Protein AF-A0A820L9D2-F1 (afdb_monomer)

Secondary structure (DSSP, 8-state):
------PPP-----------HHHHHHHHHTT--HHHHHHHHHHTTTS-HHHHHHHHHHHTTSTTTTS--------------HHHHHHHHHTT--HHHHHHHHHHTTT-HHHHHHHHHHS---THHHHTTTTTS-------------------------EEEEEE-SSSSS-EEEEEEEETTEE-

Radius of gyration: 30.62 Å; Cα contacts (8 Å, |Δi|>4): 141; chains: 1; bounding box: 64×39×104 Å

Mean predicted aligned error: 19.17 Å

Sequence (184 aa):
MPDADEPIAQTTTKSNEEINEVLLQQLMDMGFSIEACKKALLTTGNNNIEAAMNWVFEHQSDPDFNEPYKASNISLPPIIDEESIALVMSMGFSRPHATRALTMTNNSVEAAADWALNNPENDSALHMLVDSLPQSSPAHHVTKTTHFRDGNGKYRLVAFISHIGNTTACGHYVAHILKDGRWV

Foldseek 3Di:
DDDDDDDDDDDDDDDPDPQPVVLLVVVVVVVAASQLLSVLCVVQVVPDSVSSVVVCVVCVPPPCSNPHPPPVPPVPLQPADVVLLVLLVVVVDDSVLSSVLCSVVVNDSVSSNVVCVVDPPPCPPPVVVPPPDDDDDPPPPPPPPVDDPDDDPDDDDAKDWDFADPDPVDGDIDIWGQDPNDID

InterPro domains:
  IPR009060 UBA-like superfamily [SSF46934] (14-70)
  IPR015940 Ubiquitin-associated domain [PF22562] (20-67)
  IPR015940 Ubiquitin-associated domain [PF22562] (81-122)
  IPR015940 Ubiquitin-associated domain [PS50030] (18-59)
  IPR015940 Ubiquitin-associated domain [PS50030] (79-119)
  IPR015940 Ubiquitin-associated domain [SM00165] (20-58)
  IPR015940 Ubiquitin-associated domain [SM00165] (81-118)
  IPR018200 Ubiquitin specific protease, conserved site [PS00973] (155-173)
  IPR028889 Ubiquitin specific protease UPS, catalytic domain [PS50235] (1-184)
  IPR038765 Papain-like cysteine peptidase superfamily [SSF54001] (68-184)

Organism: NCBI:txid433720

Neare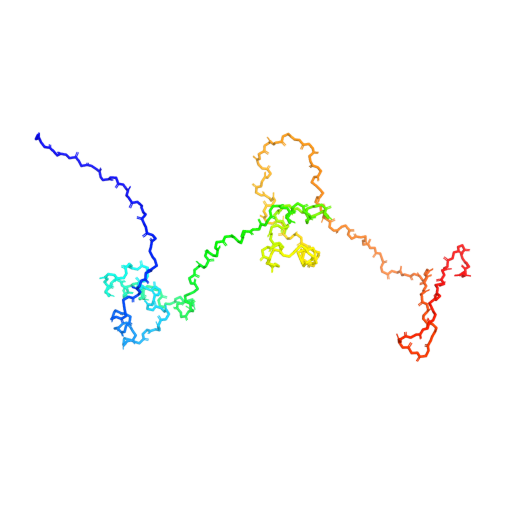st PDB structures (foldseek):
  3ihp-assembly1_A  TM=5.180E-01  e=9.880E-11  Homo sapiens
  2dag-assembly1_A  TM=8.306E-01  e=2.940E-04  Homo sapiens
  2lbc-assembly1_A  TM=3.967E-01  e=1.085E-05  Homo sapiens
  1vek-assembly1_A  TM=6.750E-01  e=2.451E-03  Arabidopsis thaliana
  2lva-assembly1_A  TM=3.643E-01  e=3.244E+00  Homo sapiens

Structure (mmCIF, N/CA/C/O backbone):
data_AF-A0A820L9D2-F1
#
_entry.id   AF-A0A820L9D2-F1
#
loop_
_atom_site.group_PDB
_atom_site.id
_atom_site.type_symbol
_atom_site.label_atom_id
_atom_site.label_alt_id
_atom_site.label_comp_id
_atom_site.label_asym_id
_atom_site.label_entity_id
_atom_site.label_seq_id
_atom_site.pdbx_PDB_ins_code
_atom_site.Cartn_x
_atom_site.Cartn_y
_atom_site.Cartn_z
_atom_site.occupancy
_atom_site.B_iso_or_equiv
_atom_site.auth_seq_id
_atom_site.auth_comp_id
_atom_site.auth_asym_id
_atom_site.auth_atom_id
_atom_site.pdbx_PDB_model_num
ATOM 1 N N . MET A 1 1 ? 11.805 11.170 -71.890 1.00 36.22 1 MET A N 1
ATOM 2 C CA . MET A 1 1 ? 13.155 11.729 -71.664 1.00 36.22 1 MET A CA 1
ATOM 3 C C . MET A 1 1 ? 12.979 13.119 -71.071 1.00 36.22 1 MET A C 1
ATOM 5 O O . MET A 1 1 ? 12.168 13.839 -71.640 1.00 36.22 1 MET A O 1
ATOM 9 N N . PRO A 1 2 ? 13.776 13.552 -70.085 1.00 44.38 2 PRO A N 1
ATOM 10 C CA . PRO A 1 2 ? 14.092 12.924 -68.787 1.00 44.38 2 PRO A CA 1
ATOM 11 C C . PRO A 1 2 ? 13.890 13.905 -67.589 1.00 44.38 2 PRO A C 1
ATOM 13 O O . PRO A 1 2 ? 13.668 15.088 -67.808 1.00 44.38 2 PRO A O 1
ATOM 16 N N . ASP A 1 3 ? 13.971 13.358 -66.368 1.00 41.00 3 ASP A N 1
ATOM 17 C CA . ASP A 1 3 ? 14.531 13.890 -65.097 1.00 41.00 3 ASP A CA 1
ATOM 18 C C . ASP A 1 3 ? 14.218 15.296 -64.528 1.00 41.00 3 ASP A C 1
ATOM 20 O O . ASP A 1 3 ? 14.568 16.314 -65.120 1.00 41.00 3 ASP A O 1
ATOM 24 N N . ALA A 1 4 ? 13.687 15.312 -63.289 1.00 43.31 4 ALA A N 1
ATOM 25 C CA . ALA A 1 4 ? 14.220 15.997 -62.084 1.00 43.31 4 ALA A CA 1
ATOM 26 C C . ALA A 1 4 ? 13.135 15.965 -60.972 1.00 43.31 4 ALA A C 1
ATOM 28 O O . ALA A 1 4 ? 12.064 16.537 -61.147 1.00 43.31 4 ALA A O 1
ATOM 29 N N . ASP A 1 5 ? 13.218 15.096 -59.963 1.00 37.28 5 ASP A N 1
ATOM 30 C CA . ASP A 1 5 ? 14.012 15.228 -58.724 1.00 37.28 5 ASP A CA 1
ATOM 31 C C . ASP A 1 5 ? 13.247 15.979 -57.613 1.00 37.28 5 ASP A C 1
ATOM 33 O O . ASP A 1 5 ? 13.219 17.204 -57.591 1.00 37.28 5 ASP A O 1
ATOM 37 N N . GLU A 1 6 ? 12.611 15.223 -56.706 1.00 39.97 6 GLU A N 1
ATOM 38 C CA . GLU A 1 6 ? 12.740 15.475 -55.262 1.00 39.97 6 GLU A CA 1
ATOM 39 C C . GLU A 1 6 ? 12.395 14.190 -54.467 1.00 39.97 6 GLU A C 1
ATOM 41 O O . GLU A 1 6 ? 11.355 13.562 -54.716 1.00 39.97 6 GLU A O 1
ATOM 46 N N . PRO A 1 7 ? 13.268 13.735 -53.549 1.00 42.19 7 PRO A N 1
ATOM 47 C CA . PRO A 1 7 ? 13.154 12.426 -52.919 1.00 42.19 7 PRO A CA 1
ATOM 48 C C . PRO A 1 7 ? 12.110 12.394 -51.798 1.00 42.19 7 PRO A C 1
ATOM 50 O O . PRO A 1 7 ? 12.133 13.163 -50.839 1.00 42.19 7 PRO A O 1
ATOM 53 N N . ILE A 1 8 ? 11.228 11.402 -51.897 1.00 35.69 8 ILE A N 1
ATOM 54 C CA . ILE A 1 8 ? 10.359 10.933 -50.822 1.00 35.69 8 ILE A CA 1
ATOM 55 C C . ILE A 1 8 ? 11.189 10.467 -49.620 1.00 35.69 8 ILE A C 1
ATOM 57 O O . ILE A 1 8 ? 12.008 9.554 -49.716 1.00 35.69 8 ILE A O 1
ATOM 61 N N . ALA A 1 9 ? 10.914 11.077 -48.469 1.00 43.12 9 ALA A N 1
ATOM 62 C CA . ALA A 1 9 ? 11.294 10.571 -47.163 1.00 43.12 9 ALA A CA 1
ATOM 63 C C . ALA A 1 9 ? 10.850 9.107 -47.012 1.00 43.12 9 ALA A C 1
ATOM 65 O O . ALA A 1 9 ? 9.662 8.797 -47.117 1.00 43.12 9 ALA A O 1
ATOM 66 N N . GLN A 1 10 ? 11.799 8.215 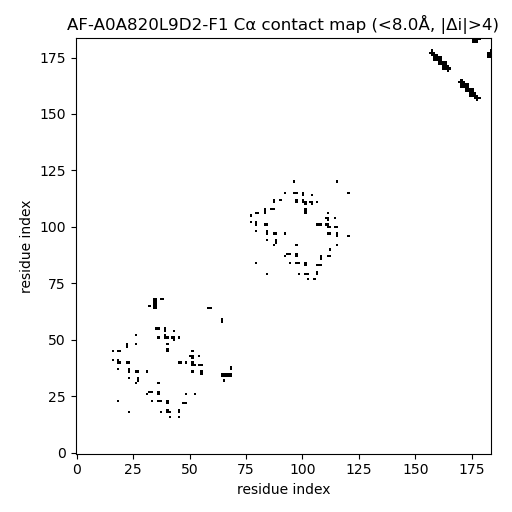-46.737 1.00 35.47 10 GLN A N 1
ATOM 67 C CA . GLN A 1 10 ? 11.509 6.862 -46.274 1.00 35.47 10 GLN A CA 1
ATOM 68 C C . GLN A 1 10 ? 12.104 6.680 -44.884 1.00 35.47 10 GLN A C 1
ATOM 70 O O . GLN A 1 10 ? 13.277 6.379 -44.690 1.00 35.47 10 GLN A O 1
ATOM 75 N N . THR A 1 11 ? 11.241 6.902 -43.901 1.00 35.94 11 THR A N 1
ATOM 76 C CA . THR A 1 11 ? 11.300 6.237 -42.609 1.00 35.94 11 THR A CA 1
ATOM 77 C C . THR A 1 11 ? 11.116 4.727 -42.783 1.00 35.94 11 THR A C 1
ATOM 79 O O . THR A 1 11 ? 10.379 4.282 -43.664 1.00 35.94 11 THR A O 1
ATOM 82 N N . THR A 1 12 ? 11.671 3.986 -41.818 1.00 35.81 12 THR A N 1
ATOM 83 C CA . THR A 1 12 ? 11.316 2.624 -41.355 1.00 35.81 12 THR A CA 1
ATOM 84 C C . THR A 1 12 ? 12.375 1.564 -41.650 1.00 35.81 12 THR A C 1
ATOM 86 O O . THR A 1 12 ? 12.587 1.231 -42.804 1.00 35.81 12 THR A O 1
ATOM 89 N N . THR A 1 13 ? 12.974 1.014 -40.582 1.00 31.64 13 THR A N 1
ATOM 90 C CA . THR A 1 13 ? 12.892 -0.403 -40.131 1.00 31.64 13 THR A CA 1
ATOM 91 C C . THR A 1 13 ? 13.971 -0.630 -39.065 1.00 31.64 13 THR A C 1
ATOM 93 O O . THR A 1 13 ? 15.149 -0.649 -39.381 1.00 31.64 13 THR A O 1
ATOM 96 N N . LYS A 1 14 ? 13.643 -0.606 -37.764 1.00 51.12 14 LYS A N 1
ATOM 97 C CA . LYS A 1 14 ? 13.518 -1.810 -36.909 1.00 51.12 14 LYS A CA 1
ATOM 98 C C . LYS A 1 14 ? 14.184 -3.072 -37.477 1.00 51.12 14 LYS A C 1
ATOM 100 O O . LYS A 1 14 ? 13.560 -3.797 -38.247 1.00 51.12 14 LYS A O 1
ATOM 105 N N . SER A 1 15 ? 15.352 -3.403 -36.944 1.00 34.34 15 SER A N 1
ATOM 106 C CA . SER A 1 15 ? 15.869 -4.768 -36.881 1.00 34.34 15 SER A CA 1
ATOM 107 C C . SER A 1 15 ? 16.649 -4.933 -35.585 1.00 34.34 15 SER A C 1
ATOM 109 O O . SER A 1 15 ? 17.304 -4.012 -35.123 1.00 34.34 15 SER A O 1
ATOM 111 N N . ASN A 1 16 ? 16.504 -6.100 -34.975 1.00 47.12 16 ASN A N 1
ATOM 112 C CA . ASN A 1 16 ? 17.333 -6.603 -33.893 1.00 47.12 16 ASN A CA 1
ATOM 113 C C . ASN A 1 16 ? 18.794 -6.584 -34.383 1.00 47.12 16 ASN A C 1
ATOM 115 O O . ASN A 1 16 ? 19.167 -7.436 -35.184 1.00 47.12 16 ASN A O 1
ATOM 119 N N . GLU A 1 17 ? 19.553 -5.542 -34.039 1.00 52.91 17 GLU A N 1
ATOM 120 C CA . GLU A 1 17 ? 20.850 -5.276 -34.664 1.00 52.91 17 GLU A CA 1
ATOM 121 C C . GLU A 1 17 ? 21.907 -6.209 -34.076 1.00 52.91 17 GLU A C 1
ATOM 123 O O . GLU A 1 17 ? 22.337 -6.050 -32.932 1.00 52.91 17 GLU A O 1
ATOM 128 N N . GLU A 1 18 ? 22.302 -7.212 -34.859 1.00 58.94 18 GLU A N 1
ATOM 129 C CA . GLU A 1 18 ? 23.509 -7.995 -34.617 1.00 58.94 18 GLU A CA 1
ATOM 130 C C . GLU A 1 18 ? 24.694 -7.025 -34.569 1.00 58.94 18 GLU A C 1
ATOM 132 O O . GLU A 1 18 ? 25.177 -6.551 -35.597 1.00 58.94 18 GLU A O 1
ATOM 137 N N . ILE A 1 19 ? 25.115 -6.665 -33.354 1.00 71.94 19 ILE A N 1
ATOM 138 C CA . ILE A 1 19 ? 26.281 -5.813 -33.132 1.00 71.94 19 ILE A CA 1
ATOM 139 C C . ILE A 1 19 ? 27.463 -6.468 -33.834 1.00 71.94 19 ILE A C 1
ATOM 141 O O . ILE A 1 19 ? 27.791 -7.623 -33.560 1.00 71.94 19 ILE A O 1
ATOM 145 N N . ASN A 1 20 ? 28.115 -5.726 -34.725 1.00 79.38 20 ASN A N 1
ATOM 146 C CA . ASN A 1 20 ? 29.275 -6.243 -35.430 1.00 79.38 20 ASN A CA 1
ATOM 147 C C . ASN A 1 20 ? 30.425 -6.449 -34.433 1.00 79.38 20 ASN A C 1
ATOM 149 O O . ASN A 1 20 ? 31.091 -5.494 -34.025 1.00 79.38 20 ASN A O 1
ATOM 153 N N . GLU A 1 21 ? 30.651 -7.704 -34.036 1.00 80.44 21 GLU A N 1
ATOM 154 C CA . GLU A 1 21 ? 31.640 -8.076 -33.022 1.00 80.44 21 GLU A CA 1
ATOM 155 C C . GLU A 1 21 ? 33.060 -7.634 -33.401 1.00 80.44 21 GLU A C 1
ATOM 157 O O . GLU A 1 21 ? 33.859 -7.326 -32.521 1.00 80.44 21 GLU A O 1
ATOM 162 N N . VAL A 1 22 ? 33.370 -7.523 -34.699 1.00 82.62 22 VAL A N 1
ATOM 163 C CA . VAL A 1 22 ? 34.675 -7.043 -35.181 1.00 82.62 22 VAL A CA 1
ATOM 164 C C . VAL A 1 22 ? 34.865 -5.561 -34.856 1.00 82.62 22 VAL A C 1
ATOM 166 O O . VAL A 1 22 ? 35.907 -5.180 -34.325 1.00 82.62 22 VAL A O 1
ATOM 169 N N . LEU A 1 23 ? 33.851 -4.730 -35.118 1.00 81.94 23 LEU A N 1
ATOM 170 C CA . LEU A 1 23 ? 33.900 -3.295 -34.810 1.00 81.94 23 LEU A CA 1
ATOM 171 C C . LEU A 1 23 ? 33.841 -3.048 -33.297 1.00 81.94 23 LEU A C 1
ATOM 173 O O . LEU A 1 23 ? 34.503 -2.149 -32.781 1.00 81.94 23 LEU A O 1
ATOM 177 N N . LEU A 1 24 ? 33.092 -3.887 -32.578 1.00 83.38 24 LEU A N 1
ATOM 178 C CA . LEU A 1 24 ? 33.015 -3.868 -31.122 1.00 83.38 24 LEU A CA 1
ATOM 179 C C . LEU A 1 24 ? 34.382 -4.152 -30.487 1.00 83.38 24 LEU A C 1
ATOM 181 O O . LEU A 1 24 ? 34.817 -3.398 -29.622 1.00 83.38 24 LEU A O 1
ATOM 185 N N . GLN A 1 25 ? 35.076 -5.206 -30.928 1.00 82.50 25 GLN A N 1
ATOM 186 C CA . GLN A 1 25 ? 36.416 -5.553 -30.438 1.00 82.50 25 GLN A CA 1
ATOM 187 C C . GLN A 1 25 ? 37.435 -4.454 -30.730 1.00 82.50 25 GLN A C 1
ATOM 189 O O . GLN A 1 25 ? 38.232 -4.129 -29.858 1.00 82.50 25 GLN A O 1
ATOM 194 N N . GLN A 1 26 ? 37.374 -3.832 -31.909 1.00 83.00 26 GLN A N 1
ATOM 195 C CA . GLN A 1 26 ? 38.258 -2.717 -32.244 1.00 83.00 26 GLN A CA 1
ATOM 196 C C . GLN A 1 26 ? 38.045 -1.512 -31.321 1.00 83.00 26 GLN A C 1
ATOM 198 O O . GLN A 1 26 ? 39.020 -0.962 -30.827 1.00 83.00 26 GLN A O 1
ATOM 203 N N . LEU A 1 27 ? 36.799 -1.129 -31.022 1.00 81.75 27 LEU A N 1
ATOM 204 C CA . LEU A 1 27 ? 36.526 -0.035 -30.080 1.00 81.75 27 LEU A CA 1
ATOM 205 C C . LEU A 1 27 ? 36.923 -0.392 -28.635 1.00 81.75 27 LEU A C 1
ATOM 207 O O . LEU A 1 27 ? 37.400 0.468 -27.896 1.00 81.75 27 LEU A O 1
ATOM 211 N N . MET A 1 28 ? 36.782 -1.658 -28.235 1.00 82.12 28 MET A N 1
ATOM 212 C CA . MET A 1 28 ? 37.238 -2.121 -26.920 1.00 82.12 28 MET A CA 1
ATOM 213 C C . MET A 1 28 ? 38.766 -2.127 -26.794 1.00 82.12 28 MET A C 1
ATOM 215 O O . MET A 1 28 ? 39.283 -1.752 -25.744 1.00 82.12 28 MET A O 1
ATOM 219 N N . ASP A 1 29 ? 39.494 -2.496 -27.852 1.00 83.75 29 ASP A N 1
ATOM 220 C CA . ASP A 1 29 ? 40.966 -2.462 -27.894 1.00 83.75 29 ASP A CA 1
ATOM 221 C C . ASP A 1 29 ? 41.509 -1.031 -27.731 1.00 83.75 29 ASP A C 1
ATOM 223 O O . ASP A 1 29 ? 42.561 -0.808 -27.136 1.00 83.75 29 ASP A O 1
ATOM 227 N N . MET A 1 30 ? 40.722 -0.034 -28.151 1.00 78.06 30 MET A N 1
ATOM 228 C CA . MET A 1 30 ? 41.011 1.386 -27.933 1.00 78.06 30 MET A CA 1
ATOM 229 C C . MET A 1 30 ? 40.799 1.864 -26.488 1.00 78.06 30 MET A C 1
ATOM 231 O O . MET A 1 30 ? 41.133 3.005 -26.167 1.00 78.06 30 MET A O 1
ATOM 235 N N . GLY A 1 31 ? 40.272 1.009 -25.609 1.00 77.19 31 GLY A N 1
ATOM 236 C CA . GLY A 1 31 ? 40.064 1.300 -24.190 1.00 77.19 31 GLY A CA 1
ATOM 237 C C . GLY A 1 31 ? 38.663 1.802 -23.836 1.00 77.19 31 GLY A C 1
ATOM 238 O O . GLY A 1 31 ? 38.443 2.212 -22.695 1.00 77.19 31 GLY A O 1
ATOM 239 N N . PHE A 1 32 ? 37.709 1.768 -24.771 1.00 80.06 32 PHE A N 1
ATOM 240 C CA . PHE A 1 32 ? 36.313 2.100 -24.487 1.00 80.06 32 PHE A CA 1
ATOM 241 C C . PHE A 1 32 ? 35.571 0.903 -23.882 1.00 80.06 32 PHE A C 1
ATOM 243 O O . PHE A 1 32 ? 35.871 -0.258 -24.164 1.00 80.06 32 PHE A O 1
ATOM 250 N N . SER A 1 33 ? 34.582 1.167 -23.028 1.00 81.56 33 SER A N 1
ATOM 251 C CA . SER A 1 33 ? 33.817 0.096 -22.394 1.00 81.56 33 SER A CA 1
ATOM 252 C C . SER A 1 33 ? 32.887 -0.603 -23.380 1.00 81.56 33 SER A C 1
ATOM 254 O O . SER A 1 33 ? 32.364 -0.001 -24.318 1.00 81.56 33 SER A O 1
ATOM 256 N N . ILE A 1 34 ? 32.637 -1.889 -23.140 1.00 80.88 34 ILE A N 1
ATOM 257 C CA . ILE A 1 34 ? 31.798 -2.717 -24.010 1.00 80.88 34 ILE A CA 1
ATOM 258 C C . ILE A 1 34 ? 30.383 -2.142 -24.195 1.00 80.88 34 ILE A C 1
ATOM 260 O O . ILE A 1 34 ? 29.823 -2.218 -25.284 1.00 80.88 34 ILE A O 1
ATOM 264 N N . GLU A 1 35 ? 29.819 -1.516 -23.163 1.00 80.94 35 GLU A N 1
ATOM 265 C CA . GLU A 1 35 ? 28.467 -0.950 -23.191 1.00 80.94 35 GLU A CA 1
ATOM 266 C C . GLU A 1 35 ? 28.401 0.341 -24.019 1.00 80.94 35 GLU A C 1
ATOM 268 O O . GLU A 1 35 ? 27.500 0.503 -24.846 1.00 80.94 35 GLU A O 1
ATOM 273 N N . ALA A 1 36 ? 29.418 1.199 -23.900 1.00 78.75 36 ALA A N 1
ATOM 274 C CA . ALA A 1 36 ? 29.567 2.386 -24.733 1.00 78.75 36 ALA A CA 1
ATOM 275 C C . ALA A 1 36 ? 29.762 2.037 -26.213 1.00 78.75 36 ALA A C 1
ATOM 277 O O . ALA A 1 36 ? 29.135 2.635 -27.088 1.00 78.75 36 ALA A O 1
ATOM 278 N N . CYS A 1 37 ? 30.598 1.035 -26.495 1.00 81.94 37 CYS A N 1
ATOM 279 C CA . CYS A 1 37 ? 30.860 0.582 -27.857 1.00 81.94 37 CYS A CA 1
ATOM 280 C C . CYS A 1 37 ? 29.586 0.044 -28.518 1.00 81.94 37 CYS A C 1
ATOM 282 O O . CYS A 1 37 ? 29.297 0.381 -29.664 1.00 81.94 37 CYS A O 1
ATOM 284 N N . LYS A 1 38 ? 28.776 -0.731 -27.783 1.00 80.31 38 LYS A N 1
ATOM 285 C CA . LYS A 1 38 ? 27.459 -1.180 -28.258 1.00 80.31 38 LYS A CA 1
ATOM 286 C C . LYS A 1 38 ? 26.545 0.009 -28.561 1.00 80.31 38 LYS A C 1
ATOM 288 O O . LYS A 1 38 ? 25.984 0.070 -29.648 1.00 80.31 38 LYS A O 1
ATOM 293 N N . LYS A 1 39 ? 26.427 0.978 -27.646 1.00 78.94 39 LYS A N 1
ATOM 294 C CA . LYS A 1 39 ? 25.570 2.169 -27.816 1.00 78.94 39 LYS A CA 1
ATOM 295 C C . LYS A 1 39 ? 25.973 2.995 -29.046 1.00 78.94 39 LYS A C 1
ATOM 297 O O . LYS A 1 39 ? 25.109 3.403 -29.822 1.00 78.94 39 LYS A O 1
ATOM 302 N N . ALA A 1 40 ? 27.274 3.171 -29.260 1.00 80.06 40 ALA A N 1
ATOM 303 C CA . ALA A 1 40 ? 27.824 3.869 -30.415 1.00 80.06 40 ALA A CA 1
ATOM 304 C C . ALA A 1 40 ? 27.539 3.143 -31.732 1.00 80.06 40 ALA A C 1
ATOM 306 O O . ALA A 1 40 ? 27.092 3.761 -32.697 1.00 80.06 40 ALA A O 1
ATOM 307 N N . LEU A 1 41 ? 27.751 1.826 -31.765 1.00 82.19 41 LEU A N 1
ATOM 308 C CA . LEU A 1 41 ? 27.507 1.002 -32.946 1.00 82.19 41 LEU A CA 1
ATOM 309 C C . LEU A 1 41 ? 26.019 0.943 -33.311 1.00 82.19 41 LEU A C 1
ATOM 311 O O . LEU A 1 41 ? 25.689 1.106 -34.482 1.00 82.19 41 LEU A O 1
ATOM 315 N N . LEU A 1 42 ? 25.123 0.825 -32.324 1.00 77.25 42 LEU A N 1
ATOM 316 C CA . LEU A 1 42 ? 23.675 0.900 -32.549 1.00 77.25 42 LEU A CA 1
ATOM 317 C C . LEU A 1 42 ? 23.251 2.281 -33.069 1.00 77.25 42 LEU A C 1
ATOM 319 O O . LEU A 1 42 ? 22.463 2.391 -34.001 1.00 77.25 42 LEU A O 1
ATOM 323 N N . THR A 1 43 ? 23.790 3.362 -32.498 1.00 76.94 43 THR A N 1
ATOM 324 C CA . THR A 1 43 ? 23.388 4.723 -32.901 1.00 76.94 43 THR A CA 1
ATOM 325 C C . THR A 1 43 ? 23.892 5.088 -34.298 1.00 76.94 43 THR A C 1
ATOM 327 O O . THR A 1 43 ? 23.259 5.862 -35.012 1.00 76.94 43 THR A O 1
ATOM 330 N N . THR A 1 44 ? 25.019 4.511 -34.709 1.00 80.12 44 THR A N 1
ATOM 331 C CA . THR A 1 44 ? 25.651 4.776 -36.010 1.00 80.12 44 THR A CA 1
ATOM 332 C C . THR A 1 44 ? 25.294 3.743 -37.080 1.00 80.12 44 THR A C 1
ATOM 334 O O . THR A 1 44 ? 25.794 3.822 -38.203 1.00 80.12 44 THR A O 1
ATOM 337 N N . GLY A 1 45 ? 24.400 2.800 -36.761 1.00 75.44 45 GLY A N 1
ATOM 338 C CA . GLY A 1 45 ? 23.865 1.820 -37.705 1.00 75.44 45 GLY A CA 1
ATOM 339 C C . GLY A 1 45 ? 24.849 0.714 -38.095 1.00 75.44 45 GLY A C 1
ATOM 340 O O . GLY A 1 45 ? 24.776 0.208 -39.210 1.00 75.44 45 GLY A O 1
ATOM 341 N N . ASN A 1 46 ? 25.788 0.357 -37.210 1.00 75.44 46 ASN A N 1
ATOM 342 C CA . ASN A 1 46 ? 26.710 -0.787 -37.321 1.00 75.44 46 ASN A CA 1
ATOM 343 C C . ASN A 1 46 ? 27.580 -0.856 -38.600 1.00 75.44 46 ASN A C 1
ATOM 345 O O . ASN A 1 46 ? 28.180 -1.895 -38.880 1.00 75.44 46 ASN A O 1
ATOM 349 N N . ASN A 1 47 ? 27.679 0.229 -39.375 1.00 71.56 47 ASN A N 1
ATOM 350 C CA . ASN A 1 47 ? 28.267 0.189 -40.717 1.00 71.56 47 ASN A CA 1
ATOM 351 C C . ASN A 1 47 ? 29.683 0.784 -40.809 1.00 71.56 47 ASN A C 1
ATOM 353 O O . ASN A 1 47 ? 30.428 0.433 -41.720 1.00 71.56 47 ASN A O 1
ATOM 357 N N . ASN A 1 48 ? 30.077 1.681 -39.896 1.00 79.25 48 ASN A N 1
ATOM 358 C CA . ASN A 1 48 ? 31.410 2.287 -39.932 1.00 79.25 48 ASN A CA 1
ATOM 359 C C . ASN A 1 48 ? 31.990 2.545 -38.532 1.00 79.25 48 ASN A C 1
ATOM 361 O O . ASN A 1 48 ? 31.321 3.126 -37.676 1.00 79.25 48 ASN A O 1
ATOM 365 N N . ILE A 1 49 ? 33.258 2.174 -38.320 1.00 82.31 49 ILE A N 1
ATOM 366 C CA . ILE A 1 49 ? 33.952 2.380 -37.038 1.00 82.31 49 ILE A CA 1
ATOM 367 C C . ILE A 1 49 ? 34.254 3.851 -36.764 1.00 82.31 49 ILE A C 1
ATOM 369 O O . ILE A 1 49 ? 34.141 4.288 -35.625 1.00 82.31 49 ILE A O 1
ATOM 373 N N . GLU A 1 50 ? 34.579 4.637 -37.791 1.00 84.75 50 GLU A N 1
ATOM 374 C CA . GLU A 1 50 ? 34.872 6.067 -37.626 1.00 84.75 50 GLU A CA 1
ATOM 375 C C . GLU A 1 50 ? 33.636 6.840 -37.150 1.00 84.75 50 GLU A C 1
ATOM 377 O O . GLU A 1 50 ? 33.742 7.731 -36.310 1.00 84.75 50 GLU A O 1
ATOM 382 N N . ALA A 1 51 ? 32.448 6.459 -37.633 1.00 81.31 51 ALA A N 1
ATOM 383 C CA . ALA A 1 51 ? 31.189 7.042 -37.183 1.00 81.31 51 ALA A CA 1
ATOM 384 C C . ALA A 1 51 ? 30.927 6.703 -35.708 1.00 81.31 51 ALA A C 1
ATOM 386 O O . ALA A 1 51 ? 30.624 7.596 -34.916 1.00 81.31 51 ALA A O 1
ATOM 387 N N . ALA A 1 52 ? 31.097 5.430 -35.327 1.00 81.94 52 ALA A N 1
ATOM 388 C CA . ALA A 1 52 ? 30.951 4.982 -33.943 1.00 81.94 52 ALA A CA 1
ATOM 389 C C . ALA A 1 52 ? 31.964 5.666 -33.011 1.00 81.94 52 ALA A C 1
ATOM 391 O O . ALA A 1 52 ? 31.614 6.088 -31.914 1.00 81.94 52 ALA A O 1
ATOM 392 N N . MET A 1 53 ? 33.201 5.847 -33.468 1.00 82.44 53 MET A N 1
ATOM 393 C CA . MET A 1 53 ? 34.245 6.560 -32.742 1.00 82.44 53 MET A CA 1
ATOM 394 C C . MET A 1 53 ? 33.901 8.039 -32.538 1.00 82.44 53 MET A C 1
ATOM 396 O O . MET A 1 53 ? 34.062 8.548 -31.43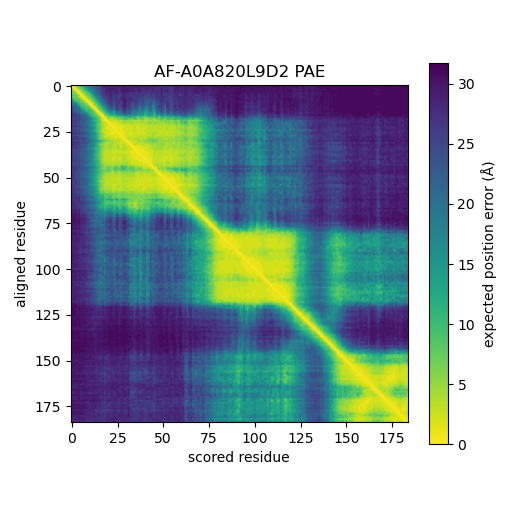1 1.00 82.44 53 MET A O 1
ATOM 400 N N . ASN A 1 54 ? 33.417 8.729 -33.574 1.00 84.38 54 ASN A N 1
ATOM 401 C CA . ASN A 1 54 ? 32.997 10.122 -33.443 1.00 84.38 54 ASN A CA 1
ATOM 402 C C . ASN A 1 54 ? 31.873 10.252 -32.407 1.00 84.38 54 ASN A C 1
ATOM 404 O O . ASN A 1 54 ? 31.959 11.076 -31.501 1.00 84.38 54 ASN A O 1
ATOM 408 N N . TRP A 1 55 ? 30.893 9.346 -32.462 1.00 84.50 55 TRP A N 1
ATOM 409 C CA . TRP A 1 55 ? 29.812 9.289 -31.483 1.00 84.50 55 TRP A CA 1
ATOM 410 C C . TRP A 1 55 ? 30.332 9.051 -30.058 1.00 84.50 55 TRP A C 1
ATOM 412 O O . TRP A 1 55 ? 29.907 9.731 -29.124 1.00 84.50 55 TRP A O 1
ATOM 422 N N . VAL A 1 56 ? 31.288 8.131 -29.886 1.00 83.00 56 VAL A N 1
ATOM 423 C CA . VAL A 1 56 ? 31.956 7.886 -28.601 1.00 83.00 56 VAL A CA 1
ATOM 424 C C . VAL A 1 56 ? 32.638 9.147 -28.089 1.00 83.00 56 VAL A C 1
ATOM 426 O O . VAL A 1 56 ? 32.442 9.498 -26.933 1.00 83.00 56 VAL A O 1
ATOM 429 N N . PHE A 1 57 ? 33.403 9.860 -28.916 1.00 82.00 57 PHE A N 1
ATOM 430 C CA . PHE A 1 57 ? 34.099 11.065 -28.468 1.00 82.00 57 PHE A CA 1
ATOM 431 C C . PHE A 1 57 ? 33.148 12.199 -28.079 1.00 82.00 57 PHE A C 1
ATOM 433 O O . PHE A 1 57 ? 33.449 12.943 -27.144 1.00 82.00 57 PHE A O 1
ATOM 440 N N . GLU A 1 58 ? 32.006 12.312 -28.752 1.00 82.19 58 GLU A N 1
ATOM 441 C CA . GLU A 1 58 ? 30.972 13.293 -28.418 1.00 82.19 58 GLU A CA 1
ATOM 442 C C . GLU A 1 58 ? 30.272 12.968 -27.088 1.00 82.19 58 GLU A C 1
ATOM 444 O O . GLU A 1 58 ? 29.946 13.884 -26.337 1.00 82.19 58 GLU A O 1
ATOM 449 N N . HIS A 1 59 ? 30.113 11.681 -26.755 1.00 78.81 59 HIS A N 1
ATOM 450 C CA . HIS A 1 59 ? 29.332 11.224 -25.596 1.00 78.81 59 HIS A CA 1
ATOM 451 C C . HIS A 1 59 ? 30.180 10.653 -24.444 1.00 78.81 59 HIS A C 1
ATOM 453 O O . HIS A 1 59 ? 29.641 10.319 -23.395 1.00 78.81 59 HIS A O 1
ATOM 459 N N . GLN A 1 60 ? 31.511 10.573 -24.571 1.00 78.44 60 GLN A N 1
ATOM 460 C CA . GLN A 1 60 ? 32.413 10.030 -23.534 1.00 78.44 60 GLN A CA 1
ATOM 461 C C . GLN A 1 60 ? 32.361 10.800 -22.203 1.00 78.44 60 GLN A C 1
ATOM 463 O O . GLN A 1 60 ? 32.787 10.286 -21.172 1.00 78.44 60 GLN A O 1
ATOM 468 N N . SER A 1 61 ? 31.909 12.059 -22.242 1.00 75.88 61 SER A N 1
ATOM 469 C CA . SER A 1 61 ? 31.791 12.925 -21.061 1.00 75.88 61 SER A CA 1
ATOM 470 C C . SER A 1 61 ? 30.435 12.792 -20.366 1.00 75.88 61 SER A C 1
ATOM 472 O O . SER A 1 61 ? 30.243 13.398 -19.311 1.00 75.88 61 SER A O 1
ATOM 474 N N . ASP A 1 62 ? 29.500 12.020 -20.931 1.00 75.56 62 ASP A N 1
ATOM 475 C CA . ASP A 1 62 ? 28.211 11.786 -20.297 1.00 75.56 62 ASP A CA 1
ATOM 476 C C . ASP A 1 62 ? 28.349 10.804 -19.123 1.00 75.56 62 ASP A C 1
ATOM 478 O O . ASP A 1 62 ? 28.951 9.737 -19.263 1.00 75.56 62 ASP A O 1
ATOM 482 N N . PRO A 1 63 ? 27.740 11.097 -17.961 1.00 65.06 63 PRO A N 1
ATOM 483 C CA . PRO A 1 63 ? 27.757 10.190 -16.813 1.00 65.06 63 PRO A CA 1
ATOM 484 C C . PRO A 1 63 ? 27.059 8.840 -17.078 1.00 65.06 63 PRO A C 1
ATOM 486 O O . PRO A 1 63 ? 27.385 7.859 -16.417 1.00 65.06 63 PRO A O 1
ATOM 489 N N . ASP A 1 64 ? 26.161 8.775 -18.069 1.00 65.25 64 ASP A N 1
ATOM 490 C CA . ASP A 1 64 ? 25.438 7.567 -18.517 1.00 65.25 64 ASP A CA 1
ATOM 491 C C . ASP A 1 64 ? 26.231 6.750 -19.565 1.00 65.25 64 ASP A C 1
ATOM 493 O O . ASP A 1 64 ? 25.813 5.678 -19.995 1.00 65.25 64 ASP A O 1
ATOM 497 N N . PHE A 1 65 ? 27.398 7.235 -20.007 1.00 67.94 65 PHE A N 1
ATOM 498 C CA . PHE A 1 65 ? 28.166 6.636 -21.106 1.00 67.94 65 PHE A CA 1
ATOM 499 C C . PHE A 1 65 ? 28.574 5.179 -20.846 1.00 67.94 65 PHE A C 1
ATOM 501 O O . PHE A 1 65 ? 28.617 4.366 -21.768 1.00 67.94 65 PHE A O 1
ATOM 508 N N . ASN A 1 66 ? 28.851 4.844 -19.585 1.00 66.75 66 ASN A N 1
ATOM 509 C CA . ASN A 1 66 ? 29.273 3.510 -19.167 1.00 66.75 66 ASN A CA 1
ATOM 510 C C . ASN A 1 66 ? 28.137 2.667 -18.560 1.00 66.75 66 ASN A C 1
ATOM 512 O O . ASN A 1 66 ? 28.394 1.581 -18.036 1.00 66.75 66 ASN A O 1
ATOM 516 N N . GLU A 1 67 ? 26.899 3.163 -18.568 1.00 67.19 67 GLU A N 1
ATOM 517 C CA . GLU A 1 67 ? 25.769 2.392 -18.061 1.00 67.19 67 GLU A CA 1
ATOM 518 C C . GLU A 1 67 ? 25.371 1.298 -19.062 1.00 67.19 67 GLU A C 1
ATOM 520 O O . GLU A 1 67 ? 25.413 1.518 -20.278 1.00 67.19 67 GLU A O 1
ATOM 525 N N . PRO A 1 68 ? 25.004 0.094 -18.577 1.00 61.81 68 PRO A N 1
ATOM 526 C CA . PRO A 1 68 ? 24.604 -0.997 -19.451 1.00 61.81 68 PRO A CA 1
ATOM 527 C C . PRO A 1 68 ? 23.439 -0.546 -20.319 1.00 61.81 68 PRO A C 1
ATOM 529 O O . PRO A 1 68 ? 22.461 0.003 -19.800 1.00 61.81 68 PRO A O 1
ATOM 532 N N . TYR A 1 69 ? 23.533 -0.798 -21.628 1.00 58.53 69 TYR A N 1
ATOM 533 C CA . TYR A 1 69 ? 22.474 -0.442 -22.564 1.00 58.53 69 TYR A CA 1
ATOM 534 C C . TYR A 1 69 ? 21.225 -1.236 -22.187 1.00 58.53 69 TYR A C 1
ATOM 536 O O . TYR A 1 69 ? 21.029 -2.388 -22.581 1.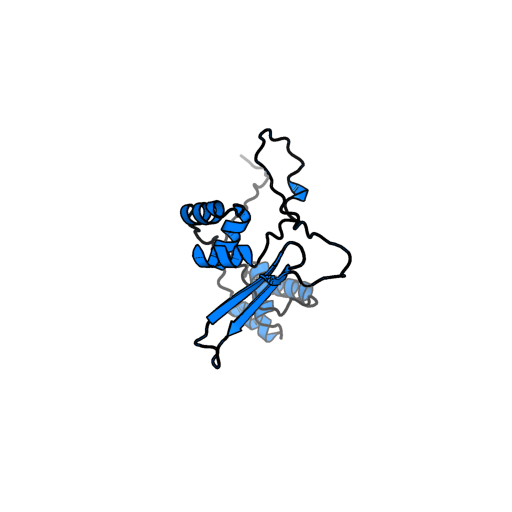00 58.53 69 TYR A O 1
ATOM 544 N N . LYS A 1 70 ? 20.351 -0.611 -21.395 1.00 57.81 70 LYS A N 1
ATOM 545 C CA . LYS A 1 70 ? 18.974 -1.043 -21.248 1.00 57.81 70 LYS A CA 1
ATOM 546 C C . LYS A 1 70 ? 18.356 -0.741 -22.594 1.00 57.81 70 LYS A C 1
ATOM 548 O O . LYS A 1 70 ? 17.806 0.343 -22.787 1.00 57.81 70 LYS A O 1
ATOM 553 N N . ALA A 1 71 ? 18.469 -1.703 -23.519 1.00 52.97 71 ALA A N 1
ATOM 554 C CA . ALA A 1 71 ? 17.547 -1.818 -24.633 1.00 52.97 71 ALA A CA 1
ATOM 555 C C . ALA A 1 71 ? 16.209 -1.473 -24.021 1.00 52.97 71 ALA A C 1
ATOM 557 O O . ALA A 1 71 ? 15.809 -2.111 -23.037 1.00 52.97 71 ALA A O 1
ATOM 558 N N . SER A 1 72 ? 15.642 -0.349 -24.460 1.00 46.25 72 SER A N 1
ATOM 559 C CA . SER A 1 72 ? 14.344 0.072 -23.993 1.00 46.25 72 SER A CA 1
ATOM 560 C C . SER A 1 72 ? 13.476 -1.107 -24.351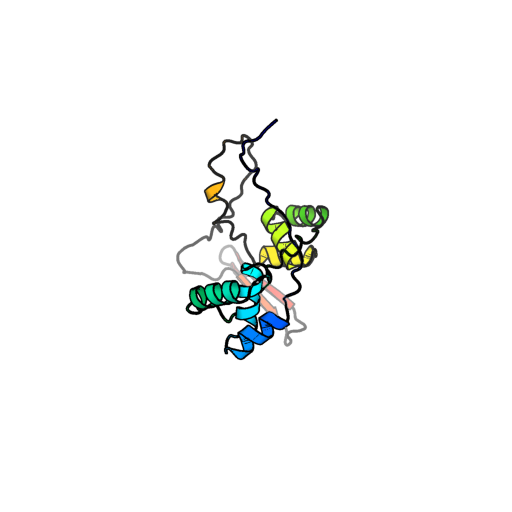 1.00 46.25 72 SER A C 1
ATOM 562 O O . SER A 1 72 ? 13.135 -1.305 -25.516 1.00 46.25 72 SER A O 1
ATOM 564 N N . ASN A 1 73 ? 13.242 -1.968 -23.363 1.00 43.78 73 ASN A N 1
ATOM 565 C CA . ASN A 1 73 ? 12.246 -2.986 -23.431 1.00 43.78 73 ASN A CA 1
ATOM 566 C C . ASN A 1 73 ? 11.002 -2.122 -23.524 1.00 43.78 73 ASN A C 1
ATOM 568 O O . ASN A 1 73 ? 10.370 -1.790 -22.526 1.00 43.78 73 ASN A O 1
ATOM 572 N N . ILE A 1 74 ? 10.635 -1.787 -24.758 1.00 48.09 74 ILE A N 1
ATOM 573 C CA . ILE A 1 74 ? 9.264 -1.835 -25.203 1.00 48.09 74 ILE A CA 1
ATOM 574 C C . ILE A 1 74 ? 8.889 -3.305 -24.991 1.00 48.09 74 ILE A C 1
ATOM 576 O O . ILE A 1 74 ? 8.790 -4.098 -25.922 1.00 48.09 74 ILE A O 1
ATOM 580 N N . SER A 1 75 ? 8.807 -3.689 -23.713 1.00 48.16 75 SER A N 1
ATOM 581 C CA . SER A 1 75 ? 8.042 -4.809 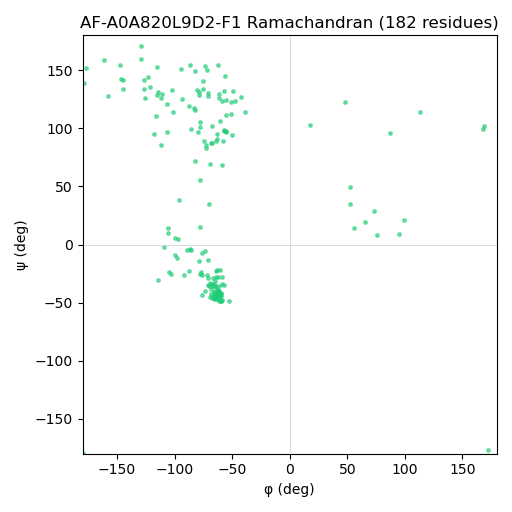-23.246 1.00 48.16 75 SER A CA 1
ATOM 582 C C . SER A 1 75 ? 6.710 -4.516 -23.889 1.00 48.16 75 SER A C 1
ATOM 584 O O . SER A 1 75 ? 6.135 -3.445 -23.654 1.00 48.16 75 SER A O 1
ATOM 586 N N . LEU A 1 76 ? 6.328 -5.366 -24.845 1.00 49.91 76 LEU A N 1
ATOM 587 C CA . LEU A 1 76 ? 4.990 -5.313 -25.399 1.00 49.91 76 LEU A CA 1
ATOM 588 C C . LEU A 1 76 ? 4.069 -5.094 -24.201 1.00 49.91 76 LEU A C 1
ATOM 590 O O . LEU A 1 76 ? 4.260 -5.812 -23.212 1.00 49.91 76 LEU A O 1
ATOM 594 N N . PRO A 1 77 ? 3.190 -4.071 -24.228 1.00 54.19 77 PRO A N 1
ATOM 595 C CA . PRO A 1 77 ? 2.332 -3.799 -23.088 1.00 54.19 77 PRO A CA 1
ATOM 596 C C . PRO A 1 77 ? 1.740 -5.146 -22.684 1.00 54.19 77 PRO A C 1
ATOM 598 O O . PRO A 1 77 ? 1.249 -5.849 -23.579 1.00 54.19 77 PRO A O 1
ATOM 601 N N . PRO A 1 78 ? 1.914 -5.577 -21.418 1.00 58.03 78 PRO A N 1
ATOM 602 C CA . PRO A 1 78 ? 1.418 -6.875 -21.006 1.00 58.03 78 PRO A CA 1
ATOM 603 C C . PRO A 1 78 ? -0.027 -6.942 -21.469 1.00 58.03 78 PRO A C 1
ATOM 605 O O . PRO A 1 78 ? -0.761 -5.957 -21.351 1.00 58.03 78 PRO A O 1
ATOM 608 N N . ILE A 1 79 ? -0.390 -8.049 -22.110 1.00 66.25 79 ILE A N 1
ATOM 609 C CA . ILE A 1 79 ? -1.758 -8.267 -22.565 1.00 66.25 79 ILE A CA 1
ATOM 610 C C . ILE A 1 79 ? -2.570 -8.416 -21.282 1.00 66.25 79 ILE A C 1
ATOM 612 O O . ILE A 1 79 ? -2.664 -9.497 -20.707 1.00 66.25 79 ILE A O 1
ATOM 616 N N . ILE A 1 80 ? -3.023 -7.283 -20.760 1.00 74.00 80 ILE A N 1
ATOM 617 C CA . ILE A 1 80 ? -3.859 -7.209 -19.580 1.00 74.00 80 ILE A CA 1
ATOM 618 C C . ILE A 1 80 ? -5.252 -7.562 -20.056 1.00 74.00 80 ILE A C 1
ATOM 620 O O . ILE A 1 80 ? -5.731 -7.037 -21.064 1.00 74.00 80 ILE A O 1
ATOM 624 N N . ASP A 1 81 ? -5.877 -8.472 -19.329 1.00 82.50 81 ASP A N 1
ATOM 625 C CA . ASP A 1 81 ? -7.229 -8.871 -19.645 1.00 82.50 81 ASP A CA 1
ATOM 626 C C . ASP A 1 81 ? -8.196 -7.729 -19.294 1.00 82.50 81 ASP A C 1
ATOM 628 O O . ASP A 1 81 ? -8.141 -7.147 -18.205 1.00 82.50 81 ASP A O 1
ATOM 632 N N . GLU A 1 82 ? -9.066 -7.369 -20.236 1.00 86.44 82 GLU A N 1
ATOM 633 C CA . GLU A 1 82 ? -10.042 -6.294 -20.039 1.00 86.44 82 GLU A CA 1
ATOM 634 C C . GLU A 1 82 ? -11.046 -6.649 -18.924 1.00 86.44 82 GLU A C 1
ATOM 636 O O . GLU A 1 82 ? -11.520 -5.756 -18.220 1.00 86.44 82 GLU A O 1
ATOM 641 N N . GLU A 1 83 ? -11.319 -7.940 -18.694 1.00 88.00 83 GLU A N 1
ATOM 642 C CA . GLU A 1 83 ? -12.141 -8.423 -17.581 1.00 88.00 83 GLU A CA 1
ATOM 643 C C . GLU A 1 83 ? -11.471 -8.127 -16.232 1.00 88.00 83 GLU A C 1
ATOM 645 O O . GLU A 1 83 ? -12.118 -7.623 -15.311 1.00 88.00 83 GLU A O 1
ATOM 650 N N . SER A 1 84 ? -10.154 -8.340 -16.132 1.00 86.25 84 SER A N 1
ATOM 651 C CA . SER A 1 84 ? -9.366 -8.008 -14.937 1.00 86.25 84 SER A CA 1
ATOM 652 C C . SER A 1 84 ? -9.389 -6.509 -14.640 1.00 86.25 84 SER A C 1
ATOM 654 O O . SER A 1 84 ? -9.540 -6.105 -13.484 1.00 86.25 84 SER A O 1
ATOM 656 N N . ILE A 1 85 ? -9.287 -5.669 -15.677 1.00 88.75 85 ILE A N 1
ATOM 657 C CA . ILE A 1 85 ? -9.405 -4.209 -15.536 1.00 88.75 85 ILE A CA 1
ATOM 658 C C . ILE A 1 85 ? -10.797 -3.850 -15.017 1.00 88.75 85 ILE A C 1
ATOM 660 O O . ILE A 1 85 ? -10.907 -3.069 -14.071 1.00 88.75 85 ILE A O 1
ATOM 664 N N . ALA A 1 86 ? -11.853 -4.438 -15.584 1.00 88.50 86 ALA A N 1
ATOM 665 C CA . ALA A 1 86 ? -13.225 -4.195 -15.156 1.00 88.50 86 ALA A CA 1
ATOM 666 C C . ALA A 1 86 ? -13.464 -4.621 -13.697 1.00 88.50 86 ALA A C 1
ATOM 668 O O . ALA A 1 86 ? -14.122 -3.894 -12.948 1.00 88.50 86 ALA A O 1
ATOM 669 N N . LEU A 1 87 ? -12.888 -5.747 -13.260 1.00 89.88 87 LEU A N 1
ATOM 670 C CA . LEU A 1 87 ? -13.013 -6.226 -11.883 1.00 89.88 87 LEU A CA 1
ATOM 671 C C . LEU A 1 87 ? -12.327 -5.275 -10.895 1.00 89.88 87 LEU A C 1
ATOM 673 O O . LEU A 1 87 ? -12.933 -4.890 -9.896 1.00 89.88 87 LEU A O 1
ATOM 677 N N . VAL A 1 88 ? -11.108 -4.818 -11.194 1.00 88.62 88 VAL A N 1
ATOM 678 C CA . VAL A 1 88 ? -10.409 -3.827 -10.357 1.00 88.62 88 VAL A CA 1
ATOM 679 C C . VAL A 1 88 ? -11.154 -2.485 -10.376 1.00 88.62 88 VAL A C 1
ATOM 681 O O . VAL A 1 88 ? -11.350 -1.868 -9.332 1.00 88.62 88 VAL A O 1
ATOM 684 N N . MET A 1 89 ? -11.671 -2.047 -11.525 1.00 87.50 89 MET A N 1
ATOM 685 C CA . MET A 1 89 ? -12.502 -0.841 -11.603 1.00 87.50 89 MET A CA 1
ATOM 686 C C . MET A 1 89 ? -13.785 -0.955 -10.769 1.00 87.50 89 MET A C 1
ATOM 688 O O . MET A 1 89 ? -14.195 0.025 -10.146 1.00 87.50 89 MET A O 1
ATOM 692 N N . SER A 1 90 ? -14.390 -2.144 -10.685 1.00 88.25 90 SER A N 1
ATOM 693 C CA . SER A 1 90 ? -15.577 -2.384 -9.853 1.00 88.25 90 SER A CA 1
ATOM 694 C C . SER A 1 90 ? -15.319 -2.203 -8.350 1.00 88.25 90 SER A C 1
ATOM 696 O O . SER A 1 90 ? -16.244 -1.880 -7.606 1.00 88.25 90 SER A O 1
ATOM 698 N N . MET A 1 91 ? -14.059 -2.319 -7.906 1.00 85.12 91 MET A N 1
ATOM 699 C CA . MET A 1 91 ? -13.639 -2.019 -6.529 1.00 85.12 91 MET A CA 1
ATOM 700 C C . MET A 1 91 ? -13.534 -0.509 -6.245 1.00 85.12 91 MET A C 1
ATOM 702 O O . MET A 1 91 ? -13.345 -0.106 -5.097 1.00 85.12 91 MET A O 1
ATOM 706 N N . GLY A 1 92 ? -13.681 0.336 -7.271 1.00 83.94 92 GLY A N 1
ATOM 707 C CA . GLY A 1 92 ? -13.645 1.794 -7.157 1.00 83.94 92 GLY A CA 1
ATOM 708 C C . GLY A 1 92 ? -12.306 2.429 -7.534 1.00 83.94 92 GLY A C 1
ATOM 709 O O . GLY A 1 92 ? -12.039 3.554 -7.109 1.00 83.94 92 GLY A O 1
ATOM 710 N N . PHE A 1 93 ? -11.469 1.730 -8.307 1.00 85.31 93 PHE A N 1
ATOM 711 C CA . PHE A 1 93 ? -10.232 2.275 -8.878 1.00 85.31 93 PHE A CA 1
ATOM 712 C C . PHE A 1 93 ? -10.454 2.805 -10.302 1.00 85.31 93 PHE A C 1
ATOM 714 O O . PHE A 1 93 ? -11.311 2.316 -11.039 1.00 85.31 93 PHE A O 1
ATOM 721 N N . SER A 1 94 ? -9.671 3.802 -10.719 1.00 86.88 94 SER A N 1
ATOM 722 C CA . SER A 1 94 ? -9.734 4.336 -12.083 1.00 86.88 94 SER A CA 1
ATOM 723 C C . SER A 1 94 ? -9.101 3.370 -13.097 1.00 86.88 94 SER A C 1
ATOM 725 O O . SER A 1 94 ? -8.205 2.594 -12.766 1.00 86.88 94 SER A O 1
ATOM 727 N N . ARG A 1 95 ? -9.538 3.422 -14.363 1.00 84.88 95 ARG A N 1
ATOM 728 C CA . ARG A 1 95 ? -8.977 2.611 -15.462 1.00 84.88 95 ARG A CA 1
ATOM 729 C C . ARG A 1 95 ? -7.445 2.716 -15.605 1.00 84.88 95 ARG A C 1
ATOM 731 O O . ARG A 1 95 ? -6.807 1.663 -15.694 1.00 84.88 95 ARG A O 1
ATOM 738 N N . PRO A 1 96 ? -6.824 3.918 -15.624 1.00 83.75 96 PRO A N 1
ATOM 739 C CA . PRO A 1 96 ? -5.365 4.019 -15.713 1.00 83.75 96 PRO A CA 1
ATOM 740 C C . PRO A 1 96 ? -4.671 3.410 -14.488 1.00 83.75 96 PRO A C 1
ATOM 742 O O . PRO A 1 96 ? -3.639 2.752 -14.631 1.00 83.75 96 PRO A O 1
ATOM 745 N N . HIS A 1 97 ? -5.268 3.544 -13.301 1.00 86.06 97 HIS A N 1
ATOM 746 C CA . HIS A 1 97 ? -4.741 2.963 -12.068 1.00 86.06 97 HIS A CA 1
ATOM 747 C C . HIS A 1 97 ? -4.827 1.435 -12.056 1.00 86.06 97 HIS A C 1
ATOM 749 O O . HIS A 1 97 ? -3.843 0.766 -11.758 1.00 86.06 97 HIS A O 1
ATOM 755 N N . ALA A 1 98 ? -5.967 0.878 -12.470 1.00 88.25 98 ALA A N 1
ATOM 756 C CA . ALA A 1 98 ? -6.180 -0.560 -12.611 1.00 88.25 98 ALA A CA 1
ATOM 757 C C . ALA A 1 98 ? -5.212 -1.187 -13.626 1.00 88.25 98 ALA A C 1
ATOM 759 O O . ALA A 1 98 ? -4.592 -2.209 -13.345 1.00 88.25 98 ALA A O 1
ATOM 760 N N . THR A 1 99 ? -5.020 -0.538 -14.778 1.00 86.19 99 THR A N 1
ATOM 761 C CA . THR A 1 99 ? -4.083 -0.994 -15.820 1.00 86.19 99 THR A CA 1
ATOM 762 C C . THR A 1 99 ? -2.648 -1.017 -15.291 1.00 86.19 99 THR A C 1
ATOM 764 O O . THR A 1 99 ? -1.911 -1.984 -15.486 1.00 86.19 99 THR A O 1
ATOM 767 N N . ARG A 1 100 ? -2.249 0.032 -14.563 1.00 84.38 100 ARG A N 1
ATOM 768 C CA . ARG A 1 100 ? -0.926 0.115 -13.941 1.00 84.38 100 ARG A CA 1
ATOM 769 C C . ARG A 1 100 ? -0.742 -0.944 -12.856 1.00 84.38 100 ARG A C 1
ATOM 771 O O . ARG A 1 100 ? 0.303 -1.587 -12.822 1.00 84.38 100 ARG A O 1
ATOM 778 N N . ALA A 1 101 ? -1.750 -1.149 -12.014 1.00 87.12 101 ALA A N 1
ATOM 779 C CA . ALA A 1 101 ? -1.727 -2.172 -10.980 1.00 87.12 101 ALA A CA 1
ATOM 780 C C . ALA A 1 101 ? -1.561 -3.569 -11.591 1.00 87.12 101 ALA A C 1
ATOM 782 O O . ALA A 1 101 ? -0.636 -4.283 -11.224 1.00 87.12 101 ALA A O 1
ATOM 783 N N . LEU A 1 102 ? -2.356 -3.907 -12.610 1.00 88.62 102 LEU A N 1
ATOM 784 C CA . LEU A 1 102 ? -2.285 -5.193 -13.312 1.00 88.62 102 LEU A CA 1
ATOM 785 C C . LEU A 1 102 ? -0.968 -5.392 -14.072 1.00 88.62 102 LEU A C 1
ATOM 787 O O . LEU A 1 102 ? -0.472 -6.514 -14.154 1.00 88.62 102 LEU A O 1
ATOM 791 N N . THR A 1 103 ? -0.362 -4.314 -14.576 1.00 85.50 103 THR A N 1
ATOM 792 C CA . THR A 1 103 ? 0.992 -4.350 -15.157 1.00 85.50 103 THR A CA 1
ATOM 793 C C . THR A 1 103 ? 2.029 -4.762 -14.110 1.00 85.50 103 THR A C 1
ATOM 795 O O . THR A 1 103 ? 2.896 -5.585 -14.387 1.00 85.50 103 THR A O 1
ATOM 798 N N . MET A 1 104 ? 1.938 -4.206 -12.897 1.00 82.31 104 MET A N 1
ATOM 799 C CA . MET A 1 104 ? 2.890 -4.468 -11.809 1.00 82.31 104 MET A CA 1
ATOM 800 C C . MET A 1 104 ? 2.676 -5.832 -11.152 1.00 82.31 104 MET A C 1
ATOM 802 O O . MET A 1 104 ? 3.614 -6.411 -10.609 1.00 82.31 104 MET A O 1
ATOM 806 N N . THR A 1 105 ? 1.454 -6.356 -11.2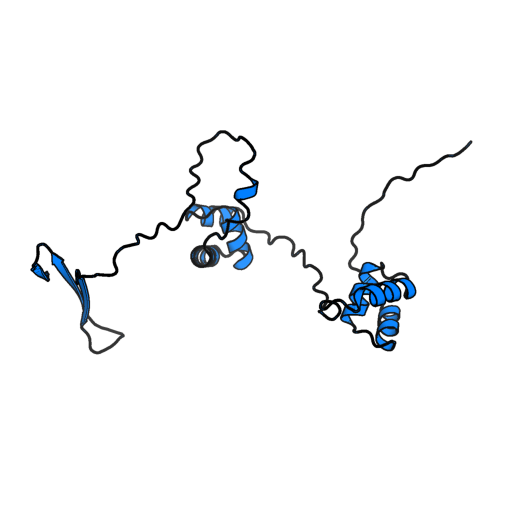15 1.00 85.88 105 THR A N 1
ATOM 807 C CA . THR A 1 105 ? 1.062 -7.612 -10.563 1.00 85.88 105 THR A CA 1
ATOM 808 C C . THR A 1 105 ? 0.895 -8.766 -11.542 1.00 85.88 105 THR A C 1
ATOM 810 O O . THR A 1 105 ? 0.341 -9.805 -11.183 1.00 85.88 105 THR A O 1
ATOM 813 N N . ASN A 1 106 ? 1.392 -8.598 -12.772 1.00 83.81 106 ASN A N 1
ATOM 814 C CA . ASN A 1 106 ? 1.387 -9.615 -13.819 1.00 83.81 106 ASN A CA 1
ATOM 815 C C . ASN A 1 106 ? -0.018 -10.209 -14.067 1.00 83.81 106 ASN A C 1
ATOM 817 O O . ASN A 1 106 ? -0.199 -11.425 -14.079 1.00 83.81 106 ASN A O 1
ATOM 821 N N . ASN A 1 107 ? -1.013 -9.332 -14.235 1.00 84.31 107 ASN A N 1
ATOM 822 C CA . ASN A 1 107 ? -2.426 -9.647 -14.491 1.00 84.31 107 ASN A CA 1
ATOM 823 C C . ASN A 1 107 ? -3.171 -10.369 -13.342 1.00 84.31 107 ASN A C 1
ATOM 825 O O . ASN A 1 107 ? -4.226 -10.959 -13.563 1.00 84.31 107 ASN A O 1
ATOM 829 N N . SER A 1 108 ? -2.659 -10.314 -12.107 1.00 88.25 108 SER A N 1
ATOM 830 C CA . SER A 1 108 ? -3.375 -10.802 -10.920 1.00 88.25 108 SER A CA 1
ATOM 831 C C . SER A 1 108 ? -4.270 -9.714 -10.326 1.00 88.25 108 SER A C 1
ATOM 833 O O . SER A 1 108 ? -3.770 -8.674 -9.888 1.00 88.25 108 SER A O 1
ATOM 835 N N . VAL A 1 109 ? -5.584 -9.961 -10.272 1.00 89.38 109 VAL A N 1
ATOM 836 C CA . VAL A 1 109 ? -6.575 -8.997 -9.763 1.00 89.38 109 VAL A CA 1
ATOM 837 C C . VAL A 1 109 ? -6.448 -8.768 -8.256 1.00 89.38 109 VAL A C 1
ATOM 839 O O . VAL A 1 109 ? -6.501 -7.627 -7.803 1.00 89.38 109 VAL A O 1
ATOM 842 N N . GLU A 1 110 ? -6.238 -9.825 -7.472 1.00 90.06 110 GLU A N 1
ATOM 843 C CA . GLU A 1 110 ? -6.123 -9.728 -6.010 1.00 90.06 110 GLU A CA 1
ATOM 844 C C . GLU A 1 110 ? -4.900 -8.899 -5.608 1.00 90.06 110 GLU A C 1
ATOM 846 O O . GLU A 1 110 ? -4.995 -7.964 -4.813 1.00 90.06 110 GLU A O 1
ATOM 851 N N . ALA A 1 111 ? -3.756 -9.190 -6.233 1.00 88.00 111 ALA A N 1
ATOM 852 C CA . ALA A 1 111 ? -2.540 -8.421 -6.025 1.00 88.00 111 ALA A CA 1
ATOM 853 C C . ALA A 1 111 ? -2.672 -6.999 -6.589 1.00 88.00 111 ALA A C 1
ATOM 855 O O . ALA A 1 111 ? -2.149 -6.062 -5.989 1.00 88.00 111 ALA A O 1
ATOM 856 N N . ALA A 1 112 ? -3.374 -6.813 -7.716 1.00 88.81 112 ALA A N 1
ATOM 857 C CA . ALA A 1 112 ? -3.613 -5.486 -8.287 1.00 88.81 112 ALA A CA 1
ATOM 858 C C . ALA A 1 112 ? -4.437 -4.610 -7.341 1.00 88.81 112 ALA A C 1
ATOM 860 O O . ALA A 1 112 ? -4.135 -3.430 -7.202 1.00 88.81 112 ALA A O 1
ATOM 861 N N . ALA A 1 113 ? -5.435 -5.178 -6.663 1.00 88.00 113 ALA A N 1
ATOM 862 C CA . ALA A 1 113 ? -6.230 -4.462 -5.675 1.00 88.00 113 ALA A CA 1
ATOM 863 C C . ALA A 1 113 ? -5.382 -4.016 -4.472 1.00 88.00 113 ALA A C 1
ATOM 865 O O . ALA A 1 113 ? -5.447 -2.850 -4.084 1.00 88.00 113 ALA A O 1
ATOM 866 N N . ASP A 1 114 ? -4.545 -4.902 -3.921 1.00 89.56 114 ASP A N 1
ATOM 867 C CA . ASP A 1 114 ? -3.624 -4.552 -2.828 1.00 89.56 114 ASP A CA 1
ATOM 868 C C . ASP A 1 114 ? -2.614 -3.478 -3.260 1.00 89.56 114 ASP A C 1
ATOM 870 O O . ASP A 1 114 ? -2.448 -2.450 -2.595 1.00 89.56 114 ASP A O 1
ATOM 874 N N . TRP A 1 115 ? -2.007 -3.657 -4.436 1.00 88.88 115 TRP A N 1
ATOM 875 C CA . TRP A 1 115 ? -1.074 -2.687 -4.995 1.00 88.88 115 TRP A CA 1
ATOM 876 C C . TRP A 1 115 ? -1.745 -1.327 -5.210 1.00 88.88 115 TRP A C 1
ATOM 878 O O . TRP A 1 115 ? -1.159 -0.299 -4.871 1.00 88.88 115 TRP A O 1
ATOM 888 N N . ALA A 1 116 ? -2.979 -1.312 -5.721 1.00 87.31 116 ALA A N 1
ATOM 889 C CA . ALA A 1 116 ? -3.747 -0.100 -5.981 1.00 87.31 116 ALA A CA 1
ATOM 890 C C . ALA A 1 116 ? -4.148 0.652 -4.701 1.00 87.31 116 ALA A C 1
ATOM 892 O O . ALA A 1 116 ? -4.287 1.875 -4.750 1.00 87.31 116 ALA A O 1
ATOM 893 N N . LEU A 1 117 ? -4.317 -0.045 -3.572 1.00 85.94 117 LEU A N 1
ATOM 894 C CA . LEU A 1 117 ? -4.558 0.567 -2.259 1.00 85.94 117 LEU A CA 1
ATOM 895 C C . LEU A 1 117 ? -3.281 1.163 -1.662 1.00 85.94 117 LEU A C 1
ATOM 897 O O . LEU A 1 117 ? -3.309 2.269 -1.124 1.00 85.94 117 LEU A O 1
ATOM 901 N N . ASN A 1 118 ? -2.170 0.431 -1.763 1.00 85.75 118 ASN A N 1
ATOM 902 C CA . ASN A 1 118 ? -0.883 0.820 -1.182 1.00 85.75 118 ASN A CA 1
ATOM 903 C C . ASN A 1 118 ? -0.163 1.902 -1.995 1.00 85.75 118 ASN A C 1
ATOM 905 O O . ASN A 1 118 ? 0.646 2.659 -1.458 1.00 85.75 118 ASN A O 1
ATOM 909 N N . ASN A 1 119 ? -0.480 2.001 -3.282 1.00 82.44 119 ASN A N 1
ATOM 910 C CA . ASN A 1 119 ? -0.014 3.050 -4.169 1.00 82.44 119 ASN A CA 1
ATOM 911 C C . ASN A 1 119 ? -1.233 3.901 -4.518 1.00 82.44 119 ASN A C 1
ATOM 913 O O . ASN A 1 119 ? -1.878 3.615 -5.522 1.00 82.44 119 ASN A O 1
ATOM 917 N N . PRO A 1 120 ? -1.605 4.905 -3.702 1.00 71.75 120 PRO A N 1
ATOM 918 C CA . PRO A 1 120 ? -2.678 5.814 -4.075 1.00 71.75 120 PRO A CA 1
ATOM 919 C C . PRO A 1 120 ? -2.352 6.450 -5.427 1.00 71.75 120 PRO A C 1
ATOM 921 O O . PRO A 1 120 ? -1.184 6.689 -5.745 1.00 71.75 120 PRO A O 1
ATOM 924 N N . GLU A 1 121 ? -3.389 6.682 -6.228 1.00 65.44 121 GLU A N 1
ATOM 925 C CA . GLU A 1 121 ? -3.309 7.307 -7.545 1.00 65.44 121 GLU A CA 1
ATOM 926 C C . GLU A 1 121 ? -2.503 8.616 -7.471 1.00 65.44 121 GLU A C 1
ATOM 928 O O . GLU A 1 121 ? -3.013 9.684 -7.149 1.00 65.44 121 GLU A O 1
ATOM 933 N N . ASN A 1 122 ? -1.198 8.557 -7.748 1.00 58.72 122 ASN A N 1
ATOM 934 C CA . ASN A 1 122 ? -0.380 9.755 -7.918 1.00 58.72 122 ASN A CA 1
ATOM 935 C C . ASN A 1 122 ? -0.646 10.333 -9.316 1.00 58.72 122 ASN A C 1
ATOM 937 O O . ASN A 1 122 ? 0.264 10.471 -10.131 1.00 58.72 122 ASN A O 1
ATOM 941 N N . ASP A 1 123 ? -1.916 10.602 -9.610 1.00 53.56 123 ASP A N 1
ATOM 942 C CA . ASP A 1 123 ? -2.404 11.173 -10.864 1.00 53.56 123 ASP A CA 1
ATOM 943 C C . ASP A 1 123 ? -2.567 12.698 -10.738 1.00 53.56 123 ASP A C 1
ATOM 945 O O . ASP A 1 123 ? -3.515 13.313 -11.214 1.00 53.56 123 ASP A O 1
ATOM 949 N N . SER A 1 124 ? -1.630 13.338 -10.035 1.00 46.97 124 SER A N 1
ATOM 950 C CA . SER A 1 124 ? -1.551 14.802 -9.991 1.00 46.97 124 SER A CA 1
ATOM 951 C C . SER A 1 124 ? -0.905 15.366 -11.268 1.00 46.97 124 SER A C 1
ATOM 953 O O . SER A 1 124 ? -1.177 16.492 -11.673 1.00 46.97 124 SER A O 1
ATOM 955 N N . ALA A 1 125 ? -0.071 14.575 -11.954 1.00 45.72 125 ALA A N 1
ATOM 956 C CA . ALA A 1 125 ? 0.693 15.053 -13.107 1.00 45.72 125 ALA A CA 1
ATOM 957 C C . ALA A 1 125 ? -0.053 14.953 -14.452 1.00 45.72 125 ALA A C 1
ATOM 959 O O . ALA A 1 125 ? 0.294 15.684 -15.377 1.00 45.72 125 ALA A O 1
ATOM 960 N N . LEU A 1 126 ? -1.061 14.081 -14.583 1.00 45.41 126 LEU A N 1
ATOM 961 C CA . LEU A 1 126 ? -1.743 13.836 -15.862 1.00 45.41 126 LEU A CA 1
ATOM 962 C C . LEU A 1 126 ? -3.114 14.531 -15.941 1.00 45.41 126 LEU A C 1
ATOM 964 O O . LEU A 1 126 ? -3.538 14.921 -17.029 1.00 45.41 126 LEU A O 1
ATOM 968 N N . HIS A 1 127 ? -3.766 14.802 -14.804 1.00 43.28 127 HIS A N 1
ATOM 969 C CA . HIS A 1 127 ? -5.069 15.476 -14.779 1.00 43.28 127 HIS A CA 1
ATOM 970 C C . HIS A 1 127 ? -5.020 16.980 -15.130 1.00 43.28 127 HIS A C 1
ATOM 972 O O . HIS A 1 127 ? -5.974 17.502 -15.698 1.00 43.28 127 HIS A O 1
ATOM 978 N N . MET A 1 128 ? -3.898 17.681 -14.905 1.00 45.09 128 MET A N 1
ATOM 979 C CA . MET A 1 128 ? -3.777 19.114 -15.256 1.00 45.09 128 MET A CA 1
ATOM 980 C C . MET A 1 128 ? -3.696 19.391 -16.768 1.00 45.09 128 MET A C 1
ATOM 982 O O . MET A 1 128 ? -3.840 20.536 -17.188 1.00 45.09 128 MET A O 1
ATOM 986 N N . LEU A 1 129 ? -3.460 18.369 -17.598 1.00 45.38 129 LEU A N 1
ATOM 987 C CA . LEU A 1 129 ? -3.293 18.524 -19.050 1.00 45.38 129 LEU A CA 1
ATOM 988 C C . LEU A 1 129 ? -4.580 18.220 -19.842 1.00 45.38 129 LEU A C 1
ATOM 990 O O . LEU A 1 129 ? -4.650 18.524 -21.030 1.00 45.38 129 LEU A O 1
ATOM 994 N N . VAL A 1 130 ? -5.599 17.634 -19.201 1.00 45.56 130 VAL A N 1
ATOM 995 C CA . VAL A 1 130 ? -6.853 17.191 -19.847 1.00 45.56 130 VAL A CA 1
ATOM 996 C C . VAL A 1 130 ? -8.014 18.178 -19.674 1.00 45.56 130 VAL A C 1
ATOM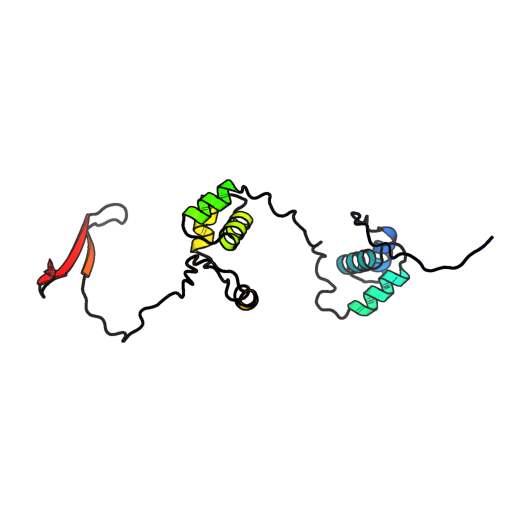 998 O O . VAL A 1 130 ? -9.013 18.068 -20.380 1.00 45.56 130 VAL A O 1
ATOM 1001 N N . ASP A 1 131 ? -7.871 19.211 -18.843 1.00 38.94 131 ASP A N 1
ATOM 1002 C CA . ASP A 1 131 ? -8.946 20.179 -18.553 1.00 38.94 131 ASP A CA 1
ATOM 1003 C C . ASP A 1 131 ? -9.171 21.234 -19.669 1.00 38.94 131 ASP A C 1
ATOM 1005 O O . ASP A 1 131 ? -9.818 22.258 -19.471 1.00 38.94 131 ASP A O 1
ATOM 1009 N N . SER A 1 132 ? -8.623 21.011 -20.874 1.00 41.59 132 SER A N 1
ATOM 1010 C CA . SER A 1 132 ? -8.714 21.935 -22.024 1.00 41.59 132 SER A CA 1
ATOM 1011 C C . SER A 1 132 ? -9.674 21.492 -23.139 1.00 41.59 132 SER A C 1
ATOM 1013 O O . SER A 1 132 ? -9.682 22.102 -24.208 1.00 41.59 132 SER A O 1
ATOM 1015 N N . LEU A 1 133 ? -10.501 20.460 -22.934 1.00 42.09 133 LEU A N 1
ATOM 1016 C CA . LEU A 1 133 ? -11.511 20.045 -23.918 1.00 42.09 133 LEU A CA 1
ATOM 1017 C C . LEU A 1 133 ? -12.914 19.982 -23.291 1.00 42.09 133 LEU A C 1
ATOM 1019 O O . LEU A 1 133 ? -13.108 19.286 -22.296 1.00 42.09 133 LEU A O 1
ATOM 1023 N N . PRO A 1 134 ? -13.923 20.662 -23.871 1.00 41.47 134 PRO A N 1
ATOM 1024 C CA . PRO A 1 134 ? -15.274 20.653 -23.336 1.00 41.47 134 PRO A CA 1
ATOM 1025 C C . PRO A 1 134 ? -15.961 19.337 -23.714 1.00 41.47 134 PRO A C 1
ATOM 1027 O O . PRO A 1 134 ? -16.441 19.182 -24.837 1.00 41.47 134 PRO A O 1
ATOM 1030 N N . GLN A 1 135 ? -16.034 18.384 -22.783 1.00 37.84 135 GLN A N 1
ATOM 1031 C CA . GLN A 1 135 ? -16.921 17.228 -22.917 1.00 37.84 135 GLN A CA 1
ATOM 1032 C C . GLN A 1 135 ? -17.989 17.207 -21.827 1.00 37.84 135 GLN A C 1
ATOM 1034 O O . GLN A 1 135 ? -17.764 16.975 -20.645 1.00 37.84 135 GLN A O 1
ATOM 1039 N N . SER A 1 136 ? -19.201 17.451 -22.304 1.00 44.47 136 SER A N 1
ATOM 1040 C CA . SER A 1 136 ? -20.486 17.269 -21.657 1.00 44.47 136 SER A CA 1
ATOM 1041 C C . SER A 1 136 ? -20.728 15.808 -21.266 1.00 44.47 136 SER A C 1
ATOM 1043 O O . SER A 1 136 ? -21.027 14.995 -22.138 1.00 44.47 136 SER A O 1
ATOM 1045 N N . SER A 1 137 ? -20.641 15.494 -19.968 1.00 38.84 137 SER A N 1
ATOM 1046 C CA . SER A 1 137 ? -21.444 14.498 -19.220 1.00 38.84 137 SER A CA 1
ATOM 1047 C C . SER A 1 137 ? -21.023 14.488 -17.738 1.00 38.84 137 SER A C 1
ATOM 1049 O O . SER A 1 137 ? -19.826 14.541 -17.464 1.00 38.84 137 SER A O 1
ATOM 1051 N N . PRO A 1 138 ? -21.946 14.394 -16.758 1.00 39.25 138 PRO A N 1
ATOM 1052 C CA . PRO A 1 138 ? -21.602 14.417 -15.339 1.00 39.25 138 PRO A CA 1
ATOM 1053 C C . PRO A 1 138 ? -21.162 13.019 -14.881 1.00 39.25 138 PRO A C 1
ATOM 1055 O O . PRO A 1 138 ? -21.889 12.321 -14.178 1.00 39.25 138 PRO A O 1
ATOM 1058 N N . ALA A 1 139 ? -19.973 12.583 -15.295 1.00 37.34 139 ALA A N 1
ATOM 1059 C CA . ALA A 1 139 ? -19.300 11.477 -14.630 1.00 37.34 139 ALA A CA 1
ATOM 1060 C C . ALA A 1 139 ? -18.583 12.050 -13.404 1.00 37.34 139 ALA A C 1
ATOM 1062 O O . ALA A 1 139 ? -17.715 12.911 -13.511 1.00 37.34 139 ALA A O 1
ATOM 1063 N N . HIS A 1 140 ? -19.028 11.610 -12.234 1.00 38.16 140 HIS A N 1
ATOM 1064 C CA . HIS A 1 140 ? -18.575 12.021 -10.914 1.00 38.16 140 HIS A CA 1
ATOM 1065 C C . HIS A 1 140 ? -17.061 11.768 -10.768 1.00 38.16 140 HIS A C 1
ATOM 1067 O O . HIS A 1 140 ? -16.637 10.686 -10.367 1.00 38.16 140 HIS A O 1
ATOM 1073 N N . HIS A 1 141 ? -16.235 12.752 -11.137 1.00 41.00 141 HIS A N 1
ATOM 1074 C CA . HIS A 1 141 ? -14.802 12.741 -10.871 1.00 41.00 141 HIS A CA 1
ATOM 1075 C C . HIS A 1 141 ? -14.616 12.994 -9.375 1.00 41.00 141 HIS A C 1
ATOM 1077 O O . HIS A 1 141 ? -14.495 14.130 -8.920 1.00 41.00 141 HIS A O 1
ATOM 1083 N N . VAL A 1 142 ? -14.691 11.921 -8.586 1.00 44.81 142 VAL A N 1
ATOM 1084 C CA . VAL A 1 142 ? -14.313 11.954 -7.176 1.00 44.81 142 VAL A CA 1
ATOM 1085 C C . VAL A 1 142 ? -12.794 12.037 -7.152 1.00 44.81 142 VAL A C 1
ATOM 1087 O O . VAL A 1 142 ? -12.102 11.033 -7.023 1.00 44.81 142 VAL A O 1
ATOM 1090 N N . THR A 1 143 ? -12.273 13.251 -7.299 1.00 42.84 143 THR A N 1
ATOM 1091 C CA . THR A 1 143 ? -10.944 13.603 -6.815 1.00 42.84 143 THR A CA 1
ATOM 1092 C C . THR A 1 143 ? -10.949 13.249 -5.332 1.00 42.84 143 THR A C 1
ATOM 1094 O O . THR A 1 143 ? -11.480 13.993 -4.503 1.00 42.84 143 THR A O 1
ATOM 1097 N N . LYS A 1 144 ? -10.414 12.074 -4.974 1.00 52.94 144 LYS A N 1
ATOM 1098 C CA . LYS A 1 144 ? -10.125 11.719 -3.582 1.00 52.94 144 LYS A CA 1
ATOM 1099 C C . LYS A 1 144 ? -8.963 12.593 -3.118 1.00 52.94 144 LYS A C 1
ATOM 1101 O O . LYS A 1 144 ? -7.856 12.131 -2.875 1.00 52.94 144 LYS A O 1
ATOM 1106 N N . THR A 1 145 ? -9.230 13.888 -2.964 1.00 52.22 145 THR A N 1
ATOM 1107 C CA . THR A 1 145 ? -8.502 14.699 -2.002 1.00 52.22 145 THR A CA 1
ATOM 1108 C C . THR A 1 145 ? -8.682 13.970 -0.680 1.00 52.22 145 THR A C 1
ATOM 1110 O O . THR A 1 145 ? -9.800 13.792 -0.191 1.00 52.22 145 THR A O 1
ATOM 1113 N N . THR A 1 146 ? -7.601 13.395 -0.163 1.00 59.22 146 THR A N 1
ATOM 1114 C CA . THR A 1 146 ? -7.612 12.720 1.130 1.00 59.22 146 THR A CA 1
ATOM 1115 C C . THR A 1 146 ? -7.934 13.784 2.170 1.00 59.22 146 THR A C 1
ATOM 1117 O O . THR A 1 146 ? -7.057 14.514 2.628 1.00 59.22 146 THR A O 1
ATOM 1120 N N . HIS A 1 147 ? -9.221 13.953 2.464 1.00 72.00 147 HIS A N 1
ATOM 1121 C CA . HIS A 1 147 ? -9.697 14.954 3.398 1.00 72.00 147 HIS A CA 1
ATOM 1122 C C . HIS A 1 147 ? -9.366 14.476 4.810 1.00 72.00 147 HIS A C 1
ATOM 1124 O O . HIS A 1 147 ? -10.153 13.791 5.472 1.00 72.00 147 HIS A O 1
ATOM 1130 N N . PHE A 1 148 ? -8.179 14.839 5.279 1.00 81.62 148 PHE A N 1
ATOM 1131 C CA . PHE A 1 148 ? -7.819 14.662 6.672 1.00 81.62 148 PHE A CA 1
ATOM 1132 C C . PHE A 1 148 ? -8.610 15.664 7.510 1.00 81.62 148 PHE A C 1
ATOM 1134 O O . PHE A 1 148 ? -8.640 16.860 7.229 1.00 81.62 148 PHE A O 1
ATOM 1141 N N . ARG A 1 149 ? -9.288 15.167 8.543 1.00 84.00 149 ARG A N 1
ATOM 1142 C CA . ARG A 1 149 ? -9.868 16.034 9.566 1.00 84.00 149 ARG A CA 1
ATOM 1143 C C . ARG A 1 149 ? -8.745 16.426 10.515 1.00 84.00 149 ARG A C 1
ATOM 1145 O O . ARG A 1 149 ? -8.406 15.645 11.398 1.00 84.00 149 ARG A O 1
ATOM 1152 N N . ASP A 1 150 ? -8.162 17.595 10.289 1.00 87.00 150 ASP A N 1
ATOM 1153 C CA . ASP A 1 150 ? -7.161 18.164 11.188 1.00 87.00 150 ASP A CA 1
ATOM 1154 C C . ASP A 1 150 ? -7.824 18.972 12.320 1.00 87.00 150 ASP A C 1
ATOM 1156 O O . ASP A 1 150 ? -8.957 19.446 12.192 1.00 87.00 150 ASP A O 1
ATOM 1160 N N . GLY A 1 151 ? -7.138 19.100 13.453 1.00 89.00 151 GLY A N 1
ATOM 1161 C CA . GLY A 1 151 ? -7.641 19.787 14.637 1.00 89.00 151 GLY A CA 1
ATOM 1162 C C . GLY A 1 151 ? -6.643 19.804 15.793 1.00 89.00 151 GLY A C 1
ATOM 1163 O O . GLY A 1 151 ? -5.529 19.294 15.710 1.00 89.00 151 GLY A O 1
ATOM 1164 N N . ASN A 1 152 ? -7.032 20.400 16.923 1.00 90.75 152 ASN A N 1
ATOM 1165 C CA . ASN A 1 152 ? -6.173 20.429 18.106 1.00 90.75 152 ASN A CA 1
ATOM 1166 C C . ASN A 1 152 ? -5.883 19.002 18.606 1.00 90.75 152 ASN A C 1
ATOM 1168 O O . ASN A 1 152 ? -6.810 18.251 18.897 1.00 90.75 152 ASN A O 1
ATOM 1172 N N . GLY A 1 153 ? -4.606 18.670 18.824 1.00 92.81 153 GLY A N 1
ATOM 1173 C CA . GLY A 1 153 ? -4.149 17.372 19.348 1.00 92.81 153 GLY A CA 1
ATOM 1174 C C . GLY A 1 153 ? -4.476 17.104 20.827 1.00 92.81 153 GLY A C 1
ATOM 1175 O O . GLY A 1 153 ? -3.667 16.521 21.545 1.00 92.81 153 GLY A O 1
ATOM 1176 N N . LYS A 1 154 ? -5.629 17.570 21.315 1.00 95.56 154 LYS A N 1
ATOM 1177 C CA . LYS A 1 154 ? -6.125 17.337 22.674 1.00 95.56 154 LYS A CA 1
ATOM 1178 C C . LYS A 1 154 ? -7.185 16.244 22.634 1.00 95.56 154 LYS A C 1
ATOM 1180 O O . LYS A 1 154 ? -8.270 16.449 22.099 1.00 95.56 154 LYS A O 1
ATOM 1185 N N . TYR A 1 155 ? -6.883 15.110 23.253 1.00 93.81 155 TYR A N 1
ATOM 1186 C CA . TYR A 1 155 ? -7.738 13.926 23.237 1.00 93.81 155 TYR A CA 1
ATOM 1187 C C . TYR A 1 155 ? -8.264 13.600 24.637 1.00 93.81 155 TYR A C 1
ATOM 1189 O O . TYR A 1 155 ? -7.630 13.896 25.648 1.00 93.81 155 TYR A O 1
ATOM 1197 N N . ARG A 1 156 ? -9.431 12.956 24.692 1.00 93.88 156 ARG A N 1
ATOM 1198 C CA . ARG A 1 156 ? -9.997 12.334 25.896 1.00 93.88 156 ARG A CA 1
ATOM 1199 C C . ARG A 1 156 ? -10.323 10.885 25.560 1.00 93.88 156 ARG A C 1
ATOM 1201 O O . ARG A 1 156 ? -10.809 10.618 24.465 1.00 93.88 156 ARG A O 1
ATOM 1208 N N . LEU A 1 157 ? -10.091 9.965 26.495 1.00 94.75 157 LEU A N 1
ATOM 1209 C CA . LEU A 1 157 ? -10.418 8.555 26.297 1.00 94.75 157 LEU A CA 1
ATOM 1210 C C . LEU A 1 157 ? -11.932 8.387 26.073 1.00 94.75 157 LEU A C 1
ATOM 1212 O O . LEU A 1 157 ? -12.738 8.864 26.875 1.00 94.75 157 LEU A O 1
ATOM 1216 N N . VAL A 1 158 ? -12.301 7.736 24.967 1.00 95.81 158 VAL A N 1
ATOM 1217 C CA . VAL A 1 158 ? -13.700 7.445 24.599 1.00 95.81 158 VAL A CA 1
ATOM 1218 C C . VAL A 1 158 ? -14.005 5.955 24.600 1.00 95.81 158 VAL A C 1
ATOM 1220 O O . VAL A 1 158 ? -15.131 5.575 24.888 1.00 95.81 158 VAL A O 1
ATOM 1223 N N . ALA A 1 159 ? -13.017 5.118 24.296 1.00 96.62 159 ALA A N 1
ATOM 1224 C CA . ALA A 1 159 ? -13.141 3.674 24.325 1.00 96.62 159 ALA A CA 1
ATOM 1225 C C . ALA A 1 159 ? -11.757 3.022 24.379 1.00 96.62 159 ALA A C 1
ATOM 1227 O O . ALA A 1 159 ? -10.764 3.638 23.984 1.00 96.62 159 ALA A O 1
ATOM 1228 N N . PHE A 1 160 ? -11.702 1.776 24.835 1.00 97.06 160 PHE A N 1
ATOM 1229 C CA . PHE A 1 160 ? -10.535 0.909 24.704 1.00 97.06 160 PHE A CA 1
ATOM 1230 C C . PHE A 1 160 ? -10.973 -0.550 24.555 1.00 97.06 160 PHE A C 1
ATOM 1232 O O . PHE A 1 160 ? -12.055 -0.936 24.997 1.00 97.06 160 PHE A O 1
ATOM 1239 N N . ILE A 1 161 ? -10.126 -1.360 23.923 1.00 96.94 161 ILE A N 1
ATOM 1240 C CA . ILE A 1 161 ? -10.349 -2.793 23.727 1.00 96.94 161 ILE A CA 1
ATOM 1241 C C . ILE A 1 161 ? -9.322 -3.541 24.577 1.00 96.94 161 ILE A C 1
ATOM 1243 O O . ILE A 1 161 ? -8.122 -3.296 24.467 1.00 96.94 161 ILE A O 1
ATOM 1247 N N . SER A 1 162 ? -9.791 -4.445 25.431 1.00 94.44 162 SER A N 1
ATOM 1248 C CA . SER A 1 162 ? -8.968 -5.267 26.314 1.00 94.44 162 SER A CA 1
ATOM 1249 C C . SER A 1 162 ? -8.937 -6.701 25.810 1.00 94.44 162 SER A C 1
ATOM 1251 O O . SER A 1 162 ? -9.976 -7.353 25.738 1.00 94.44 162 SER A O 1
ATOM 1253 N N . HIS A 1 163 ? -7.742 -7.202 25.506 1.00 96.06 163 HIS A N 1
ATOM 1254 C CA . HIS A 1 163 ? -7.495 -8.634 25.380 1.00 96.06 163 HIS A CA 1
ATOM 1255 C C . HIS A 1 163 ? -7.250 -9.222 26.773 1.00 96.06 163 HIS A C 1
ATOM 1257 O O . HIS A 1 163 ? -6.290 -8.847 27.446 1.00 96.06 163 HIS A O 1
ATOM 1263 N N . ILE A 1 164 ? -8.107 -10.140 27.206 1.00 93.81 164 ILE A N 1
ATOM 1264 C CA . ILE A 1 164 ? -8.009 -10.819 28.496 1.00 93.81 164 ILE A CA 1
ATOM 1265 C C . ILE A 1 164 ? -7.538 -12.249 28.233 1.00 93.81 164 ILE A C 1
ATOM 1267 O O . ILE A 1 164 ? -8.327 -13.130 27.893 1.00 93.81 164 ILE A O 1
ATOM 1271 N N . GLY A 1 165 ? -6.234 -12.469 28.364 1.00 91.62 165 GLY A N 1
ATOM 1272 C CA . GLY A 1 165 ? -5.604 -13.772 28.177 1.00 91.62 165 GLY A CA 1
ATOM 1273 C C . GLY A 1 165 ? -4.110 -13.715 28.478 1.00 91.62 165 GLY A C 1
ATOM 1274 O O . GLY A 1 165 ? -3.479 -12.670 28.338 1.00 91.62 165 GLY A O 1
ATOM 1275 N N . ASN A 1 166 ? -3.541 -14.845 28.899 1.00 90.81 166 ASN A N 1
ATOM 1276 C CA . ASN A 1 166 ? -2.114 -14.969 29.218 1.00 90.81 166 ASN A CA 1
ATOM 1277 C C . ASN A 1 166 ? -1.240 -15.287 27.995 1.00 90.81 166 ASN A C 1
ATOM 1279 O O . ASN A 1 166 ? -0.020 -15.360 28.127 1.00 90.81 166 ASN A O 1
ATOM 1283 N N . THR A 1 167 ? -1.840 -15.508 26.822 1.00 91.00 167 THR A N 1
ATOM 1284 C CA . THR A 1 167 ? -1.119 -15.828 25.585 1.00 91.00 167 THR A CA 1
ATOM 1285 C C . THR A 1 167 ? -1.574 -14.920 24.452 1.00 91.00 167 THR A C 1
ATOM 1287 O O . THR A 1 167 ? -2.662 -14.361 24.501 1.00 91.00 167 THR A O 1
ATOM 1290 N N . THR A 1 168 ? -0.759 -14.791 23.410 1.00 89.25 168 THR A N 1
ATOM 1291 C CA . THR A 1 168 ? -1.139 -14.084 22.177 1.00 89.25 168 THR A CA 1
ATOM 1292 C C . THR A 1 168 ? -2.031 -14.923 21.258 1.00 89.25 168 THR A C 1
ATOM 1294 O O . THR A 1 168 ? -2.617 -14.382 20.328 1.00 89.25 168 THR A O 1
ATOM 1297 N N . ALA A 1 169 ? -2.132 -16.234 21.503 1.00 88.31 169 ALA A N 1
ATOM 1298 C CA . ALA A 1 169 ? -2.880 -17.169 20.664 1.00 88.31 169 ALA A CA 1
ATOM 1299 C C . ALA A 1 169 ? -4.336 -17.356 21.118 1.00 88.31 169 ALA A C 1
ATOM 1301 O O . ALA A 1 169 ? -5.190 -17.708 20.307 1.00 88.31 169 ALA A O 1
ATOM 1302 N N . CYS A 1 170 ? -4.629 -17.143 22.405 1.00 85.88 170 CYS A N 1
ATOM 1303 C CA . CYS A 1 170 ? -5.978 -17.251 22.945 1.00 85.88 170 CYS A CA 1
ATOM 1304 C C . CYS A 1 170 ? -6.242 -16.265 24.091 1.00 85.88 170 CYS A C 1
ATOM 1306 O O . CYS A 1 170 ? -5.401 -16.027 24.964 1.00 85.88 170 CYS A O 1
ATOM 1308 N N . GLY A 1 171 ? -7.466 -15.746 24.101 1.00 91.31 171 GLY A N 1
ATOM 1309 C CA . GLY A 1 171 ? -8.008 -14.870 25.129 1.00 91.31 171 GLY A CA 1
ATOM 1310 C C . GLY A 1 171 ? -9.371 -14.327 24.711 1.00 91.31 171 GLY A C 1
ATOM 1311 O O . GLY A 1 171 ? -9.923 -14.713 23.679 1.00 91.31 171 GLY A O 1
ATOM 1312 N N . HIS A 1 172 ? -9.937 -13.456 25.538 1.00 95.25 172 HIS A N 1
ATOM 1313 C CA . HIS A 1 172 ? -11.256 -12.872 25.329 1.00 95.25 172 HIS A CA 1
ATOM 1314 C C . HIS A 1 172 ? -11.144 -11.362 25.119 1.00 95.25 172 HIS A C 1
ATOM 1316 O O . HIS A 1 172 ? -10.520 -10.673 25.923 1.00 95.25 172 HIS A O 1
ATOM 1322 N N . TYR A 1 173 ? -11.744 -10.843 24.049 1.00 95.88 173 TYR A N 1
ATOM 1323 C CA . TYR A 1 173 ? -11.761 -9.408 23.775 1.00 95.88 173 TYR A CA 1
ATOM 1324 C C . TYR A 1 173 ? -13.025 -8.761 24.340 1.00 95.88 173 TYR A C 1
ATOM 1326 O O . TYR A 1 173 ? -14.134 -9.162 23.997 1.00 95.88 173 TYR A O 1
ATOM 1334 N N . VAL A 1 174 ? -12.847 -7.728 25.164 1.00 96.38 174 VAL A N 1
ATOM 1335 C CA . VAL A 1 174 ? -13.931 -6.880 25.685 1.00 96.38 174 VAL A CA 1
ATOM 1336 C C . VAL A 1 174 ? -13.661 -5.437 25.279 1.00 96.38 174 VAL A C 1
ATOM 1338 O O . VAL A 1 174 ? -12.532 -4.962 25.393 1.00 96.38 174 VAL A O 1
ATOM 1341 N N . ALA A 1 175 ? -14.681 -4.727 24.808 1.00 96.12 175 ALA A N 1
ATOM 1342 C CA . ALA A 1 175 ? -14.603 -3.296 24.541 1.00 96.12 175 ALA A CA 1
ATOM 1343 C C . ALA A 1 175 ? -15.291 -2.529 25.672 1.00 96.12 175 ALA A C 1
ATOM 1345 O O . ALA A 1 175 ? -16.406 -2.877 26.043 1.00 96.12 175 ALA A O 1
ATOM 1346 N N . HIS A 1 176 ? -14.638 -1.486 26.177 1.00 96.38 176 HIS A N 1
ATOM 1347 C CA . HIS A 1 176 ? -15.224 -0.546 27.127 1.00 96.38 176 HIS A CA 1
ATOM 1348 C C . HIS A 1 176 ? -15.403 0.794 26.428 1.00 96.38 176 HIS A C 1
ATOM 1350 O O . HIS A 1 176 ? -14.455 1.307 25.827 1.00 96.38 176 HIS A O 1
ATOM 1356 N N . ILE A 1 177 ? -16.597 1.370 26.504 1.00 96.88 177 ILE A N 1
ATOM 1357 C CA . ILE A 1 177 ? -16.959 2.610 25.817 1.00 96.88 177 ILE A CA 1
ATOM 1358 C C . ILE A 1 177 ? -17.516 3.597 26.842 1.00 96.88 177 ILE A C 1
ATOM 1360 O O . ILE A 1 177 ? -18.355 3.265 27.673 1.00 96.88 177 ILE A O 1
ATOM 1364 N N . LEU A 1 178 ? -17.061 4.844 26.779 1.00 94.81 178 LEU A N 1
ATOM 1365 C CA . LEU A 1 178 ? -17.571 5.933 27.598 1.00 94.81 178 LEU A CA 1
ATOM 1366 C C . LEU A 1 178 ? -18.790 6.555 26.911 1.00 94.81 178 LEU A C 1
ATOM 1368 O O . LEU A 1 178 ? -18.653 7.386 26.010 1.00 94.81 178 LEU A O 1
ATOM 1372 N N . LYS A 1 179 ? -19.984 6.164 27.357 1.00 94.38 179 LYS A N 1
ATOM 1373 C CA . LYS A 1 179 ? -21.272 6.641 26.846 1.00 94.38 179 LYS A CA 1
ATOM 1374 C C . LYS A 1 179 ? -22.002 7.435 27.927 1.00 94.38 179 LYS A C 1
ATOM 1376 O O . LYS A 1 179 ? -22.083 7.002 29.070 1.00 94.38 179 LYS A O 1
ATOM 1381 N N . ASP A 1 180 ? -22.501 8.623 27.590 1.00 93.25 180 ASP A N 1
ATOM 1382 C CA . ASP A 1 180 ? -23.254 9.490 28.515 1.00 93.25 180 ASP A CA 1
ATOM 1383 C C . ASP A 1 180 ? -22.527 9.760 29.854 1.00 93.25 180 ASP A C 1
ATOM 1385 O O . ASP A 1 180 ? -23.132 9.851 30.922 1.00 93.25 180 ASP A O 1
ATOM 1389 N N . GLY A 1 181 ? -21.191 9.855 29.809 1.00 91.81 181 GLY A N 1
ATOM 1390 C CA . GLY A 1 181 ? -20.345 10.068 30.989 1.00 91.81 181 GLY A CA 1
ATOM 1391 C C . GLY A 1 181 ? -20.147 8.833 31.879 1.00 91.81 181 GLY A C 1
ATOM 1392 O O . GLY A 1 181 ? -19.554 8.959 32.949 1.00 91.81 181 GLY A O 1
ATOM 1393 N N . ARG A 1 182 ? -20.604 7.648 31.455 1.00 94.19 182 ARG A N 1
ATOM 1394 C CA . ARG A 1 182 ? -20.441 6.372 32.166 1.00 94.19 182 ARG A CA 1
ATOM 1395 C C . ARG A 1 182 ? -19.743 5.332 31.292 1.00 94.19 182 ARG A C 1
ATOM 1397 O O . ARG A 1 182 ? -19.937 5.295 30.081 1.00 94.19 182 ARG A O 1
ATOM 1404 N N . TRP A 1 183 ? -18.918 4.499 31.915 1.00 94.50 183 TRP A N 1
ATOM 1405 C CA . TRP A 1 183 ? -18.272 3.376 31.239 1.00 94.50 183 TRP A CA 1
ATOM 1406 C C . TRP A 1 183 ? -19.237 2.202 31.134 1.00 94.50 183 TRP A C 1
ATOM 1408 O O . TRP A 1 183 ? -19.891 1.857 32.121 1.00 94.50 183 TRP A O 1
ATOM 1418 N N . VAL A 1 184 ? -19.311 1.624 29.940 1.00 89.12 184 VAL A N 1
ATOM 1419 C CA . VAL A 1 184 ? -20.102 0.436 29.605 1.00 89.12 184 VAL A CA 1
ATOM 1420 C C . VAL A 1 184 ? -19.239 -0.562 28.862 1.00 89.12 184 VAL A C 1
ATOM 1422 O O . VAL A 1 184 ? -18.355 -0.100 28.102 1.00 89.12 184 VAL A O 1
#

Solvent-accessible surface area (backbone atoms only — not comparable to full-atom values): 11943 Å² total; per-residue (Å²): 140,81,91,85,90,82,86,80,87,77,85,88,79,94,68,91,73,78,72,48,62,69,56,41,50,55,44,38,74,73,70,46,54,70,38,32,38,50,53,21,30,63,74,50,64,64,76,50,63,68,56,18,49,52,49,40,70,74,41,66,82,43,90,66,38,76,45,73,73,70,70,79,72,76,60,69,75,71,88,61,56,67,66,49,37,51,56,39,32,72,76,73,44,52,69,72,52,27,50,51,21,24,64,75,40,74,63,32,53,73,54,15,49,53,47,43,66,78,47,62,85,82,57,72,80,63,58,78,74,61,81,83,62,96,74,94,69,94,72,85,78,75,74,78,69,80,80,72,88,80,76,79,95,76,83,76,91,49,62,54,76,44,77,53,52,98,50,98,90,53,67,46,81,48,71,42,36,56,52,98,92,40,81,80

pLDDT: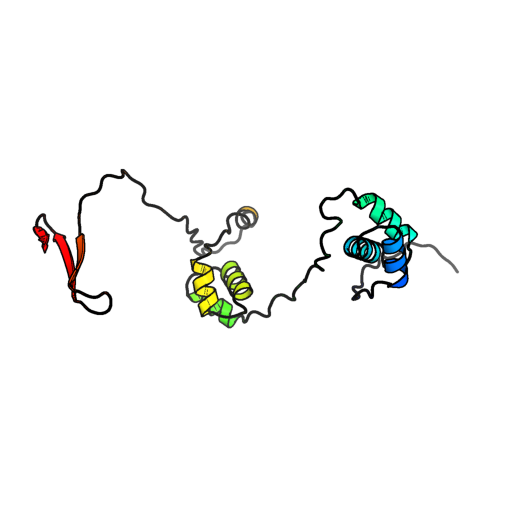 mean 73.2, std 19.46, range [31.64, 97.06]